Protein AF-A0A820AZV7-F1 (afdb_monomer)

Nearest PDB structures (foldseek):
  1gdf-assembly1_A  TM=5.342E-01  e=3.982E-04  Bos taurus
  4dwh-assembly1_A  TM=4.337E-01  e=1.191E-02  Escherichia coli
  7szo-assembly2_I  TM=4.031E-01  e=1.921E-02  Escherichia coli
  3bwu-assembly1_C  TM=4.024E-01  e=4.040E-02  Escherichia coli K-12
  4djm-assembly5_E  TM=3.578E-01  e=2.827E+00  Escherichia coli

Organism: NCBI:txid433720

InterPro domains:
  IPR045474 GEVED domain [PF20009] (83-160)

Secondary structure (DSSP, 8-state):
------------PPPPPB-SBSTTS----EEEEE-STT-EEEE----PPGGGEEEEEEEEEEEETTEEEEEEEE-SS-SSEEEEEEEESS-SS---GGGEEEEEEE-SSS-EEEEEEEPPBTTTB-SEEEEEEEEEEETS---SSSBPSSBEEEEEEEEEEESS--------------SSS---------SSSEEEEEEEEE-SSS-EEEEEEEEEEETTEEEEEEEEEEETTEEEES--S--SS---SS--------

Radius of gyration: 25.09 Å; Cα contacts (8 Å, |Δi|>4): 577; chains: 1; bounding box: 46×52×93 Å

Sequence (258 aa):
MYLTSSVVTVMNAYCAPRVVSCSSQDTINDFILMGEVSTQIYDLATGCSTNSYDNRTNESVSLAANTSYAGQVSTQYSSNEQFAIWIDFNDDCIFEASEQVASRSLNATYLTPFIIAIPPIGSVAKTGIHRMRATLAYGLTPDACDAFNTYGESHDYTANILNYTPSIPTPPCAAVSVGSASSLYAASSGTTSYTCKTYSWTSPRTGTATLAFQLRNDPNYWYVDDVSVYNKGVQMLVNGGFESGSFSPGWTLTGNCG

Solvent-accessible surface area (backbone atoms only — not comparable to full-atom values): 14955 Å² total; per-residue (Å²): 136,86,83,80,82,78,85,79,80,79,75,75,64,58,55,63,61,32,46,70,33,12,89,81,31,37,21,64,18,26,43,36,36,60,35,47,94,77,25,46,37,80,48,68,75,66,47,62,45,75,84,19,45,41,86,43,54,92,42,45,27,31,40,42,34,63,39,70,39,62,30,34,39,21,24,69,36,55,60,55,32,20,35,35,31,33,39,30,44,80,72,76,42,60,66,50,85,85,31,52,34,34,76,46,77,40,68,38,54,55,80,40,78,49,58,38,53,39,51,44,73,78,79,65,30,49,70,45,82,28,51,25,39,40,35,36,18,48,77,44,85,59,63,67,48,53,74,42,98,32,39,4,23,34,40,33,32,26,34,32,31,37,93,45,68,80,71,73,79,73,84,81,82,76,84,74,81,55,78,91,90,51,87,79,61,82,60,73,83,74,99,56,86,56,50,45,42,51,47,77,51,71,48,96,76,83,53,60,42,37,45,36,38,37,35,41,79,48,91,86,51,88,46,77,45,33,40,36,35,30,49,84,86,43,75,76,36,77,72,66,34,88,69,96,73,81,87,78,87,87,78,80,94,82,79,89,77,134

Foldseek 3Di:
DDDDDDDDPPDLAAQDFAEPFCVVQQEQQWKWWAAPPRAIDTHHRPTTDDNQEAEAAVHEHEHEAQDKTKMWTFIRDQAQKKKWKFWQQVQSSYTDPVRTQWIDGHRGGDIDMIMGGHHHDPPRHDAAKIKMKMWMWGNDHGDRRDHDHTHIHMYIYIYGYDHDDPPPPPDDDDWDDPDDDDGADQDADDDDQKGKGKDWDDDPPDFTKIWIFIWHDDPPDTDRAAIWIDGPNDTPDDGPGPDPDDDPDDDDDDDDDD

Mean predicted aligned error: 15.89 Å

Structure (mmCIF, N/CA/C/O backbone):
data_AF-A0A820AZV7-F1
#
_entry.id   AF-A0A820AZV7-F1
#
loop_
_atom_site.group_PDB
_atom_site.id
_atom_site.type_symbol
_atom_site.label_atom_id
_atom_site.label_alt_id
_atom_site.label_comp_id
_atom_site.label_asym_id
_atom_site.label_entity_id
_atom_site.label_seq_id
_atom_site.pdbx_PDB_ins_code
_atom_site.Cartn_x
_atom_site.Cartn_y
_atom_site.Cartn_z
_atom_site.occupancy
_atom_site.B_iso_or_equiv
_atom_site.auth_seq_id
_atom_site.auth_comp_id
_atom_site.auth_asym_id
_atom_site.auth_atom_id
_atom_site.pdbx_PDB_model_num
ATOM 1 N N . MET A 1 1 ? -26.571 -32.880 -39.602 1.00 45.50 1 MET A N 1
ATOM 2 C CA . MET A 1 1 ? -25.420 -31.965 -39.467 1.00 45.50 1 MET A CA 1
ATOM 3 C C . MET A 1 1 ? -25.512 -31.366 -38.076 1.00 45.50 1 MET A C 1
ATOM 5 O O . MET A 1 1 ? -26.406 -30.569 -37.840 1.00 45.50 1 MET A O 1
ATOM 9 N N . TYR A 1 2 ? -24.721 -31.863 -37.126 1.00 44.91 2 TYR A N 1
ATOM 10 C CA . TYR A 1 2 ? -24.724 -31.338 -35.759 1.00 44.91 2 TYR A CA 1
ATOM 11 C C . TYR A 1 2 ? -23.740 -30.173 -35.705 1.00 44.91 2 TYR A C 1
ATOM 13 O O . TYR A 1 2 ? -22.566 -30.351 -36.017 1.00 44.91 2 TYR A O 1
ATOM 21 N N . LEU A 1 3 ? -24.231 -28.979 -35.377 1.00 45.88 3 LEU A N 1
ATOM 22 C CA . LEU A 1 3 ? -23.382 -27.828 -35.094 1.00 45.88 3 LEU A CA 1
ATOM 23 C C . LEU A 1 3 ? -22.820 -28.013 -33.684 1.00 45.88 3 LEU A C 1
ATOM 25 O O . LEU A 1 3 ? -23.571 -28.023 -32.711 1.00 45.88 3 LEU A O 1
ATOM 29 N N . THR A 1 4 ? -21.510 -28.194 -33.569 1.00 53.94 4 THR A N 1
ATOM 30 C CA . THR A 1 4 ? -20.821 -28.135 -32.281 1.00 53.94 4 THR A CA 1
ATOM 31 C C . THR A 1 4 ? -20.652 -26.668 -31.903 1.00 53.94 4 THR A C 1
ATOM 33 O O . THR A 1 4 ? -19.934 -25.934 -32.579 1.00 53.94 4 THR A O 1
ATOM 36 N N . SER A 1 5 ? -21.329 -26.231 -30.843 1.00 58.78 5 SER A N 1
ATOM 37 C CA . SER A 1 5 ? -21.032 -24.952 -30.199 1.00 58.78 5 SER A CA 1
ATOM 38 C C . SER A 1 5 ? -19.736 -25.109 -29.406 1.00 58.78 5 SER A C 1
ATOM 40 O O . SER A 1 5 ? -19.645 -25.953 -28.517 1.00 58.78 5 SER A O 1
ATOM 42 N N . SER A 1 6 ? -18.720 -24.329 -29.759 1.00 64.44 6 SER A N 1
ATOM 43 C CA . SER A 1 6 ? -17.518 -24.159 -28.951 1.00 64.44 6 SER A CA 1
ATOM 44 C C . SER A 1 6 ? -17.748 -23.007 -27.978 1.00 64.44 6 SER A C 1
ATOM 46 O O . SER A 1 6 ? -17.908 -21.862 -28.403 1.00 64.44 6 SER A O 1
ATOM 48 N N . VAL A 1 7 ? -17.753 -23.305 -26.680 1.00 61.12 7 VAL A N 1
ATOM 49 C CA . VAL A 1 7 ? -17.651 -22.281 -25.637 1.00 61.12 7 VAL A CA 1
ATOM 50 C C . VAL A 1 7 ? -16.215 -21.765 -25.666 1.00 61.12 7 VAL A C 1
ATOM 52 O O . VAL A 1 7 ? -15.285 -22.487 -25.316 1.00 61.12 7 VAL A O 1
ATOM 55 N N . VAL A 1 8 ? -16.026 -20.537 -26.147 1.00 54.44 8 VAL A N 1
ATOM 56 C CA . VAL A 1 8 ? -14.758 -19.816 -26.016 1.00 54.44 8 VAL A CA 1
ATOM 57 C C . VAL A 1 8 ?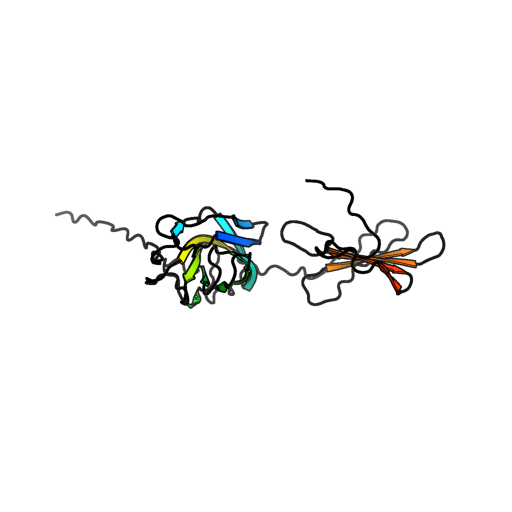 -14.804 -19.107 -24.672 1.00 54.44 8 VAL A C 1
ATOM 59 O O . VAL A 1 8 ? -15.514 -18.117 -24.514 1.00 54.44 8 VAL A O 1
ATOM 62 N N . THR A 1 9 ? -14.079 -19.628 -23.687 1.00 48.28 9 THR A N 1
ATOM 63 C CA . THR A 1 9 ? -13.844 -18.904 -22.438 1.00 48.28 9 THR A CA 1
ATOM 64 C C . THR A 1 9 ? -12.825 -17.810 -22.734 1.00 48.28 9 THR A C 1
ATOM 66 O O . THR A 1 9 ? -11.635 -18.086 -22.871 1.00 48.28 9 THR A O 1
ATOM 69 N N . VAL A 1 10 ? -13.286 -16.571 -22.882 1.00 51.47 10 VAL A N 1
ATOM 70 C CA . VAL A 1 10 ? -12.395 -15.409 -22.857 1.00 51.47 10 VAL A CA 1
ATOM 71 C C . VAL A 1 10 ? -12.006 -15.218 -21.393 1.00 51.47 10 VAL A C 1
ATOM 73 O O . VAL A 1 10 ? -12.815 -14.753 -20.597 1.00 51.47 10 VAL A O 1
ATOM 76 N N . MET A 1 11 ? -10.807 -15.655 -21.003 1.00 53.53 11 MET A N 1
ATOM 77 C CA . MET A 1 11 ? -10.219 -15.178 -19.751 1.00 53.53 11 MET A CA 1
ATOM 78 C C . MET A 1 11 ? -9.924 -13.695 -19.959 1.00 53.53 11 MET A C 1
ATOM 80 O O . MET A 1 11 ? -9.063 -13.362 -20.775 1.00 53.53 11 MET A O 1
ATOM 84 N N . ASN A 1 12 ? -10.638 -12.817 -19.253 1.00 62.03 12 ASN A N 1
ATOM 85 C CA . ASN A 1 12 ? -10.167 -11.450 -19.082 1.00 62.03 12 ASN A CA 1
ATOM 86 C C . ASN A 1 12 ? -8.870 -11.553 -18.278 1.00 62.03 12 ASN A C 1
ATOM 88 O O . ASN A 1 12 ? -8.873 -11.930 -17.109 1.00 62.03 12 ASN A O 1
ATOM 92 N N . ALA A 1 13 ? -7.745 -11.356 -18.955 1.00 79.25 13 ALA A N 1
ATOM 93 C CA . ALA A 1 13 ? -6.466 -11.226 -18.290 1.00 79.25 13 ALA A CA 1
ATOM 94 C C . ALA A 1 13 ? -6.346 -9.779 -17.822 1.00 79.25 13 ALA A C 1
ATOM 96 O O . ALA A 1 13 ? -6.663 -8.867 -18.588 1.00 79.25 13 ALA A O 1
ATOM 97 N N . TYR A 1 14 ? -5.859 -9.580 -16.598 1.00 84.69 14 TYR A N 1
ATOM 98 C CA . TYR A 1 14 ? -5.425 -8.259 -16.166 1.00 84.69 14 TYR A CA 1
ATOM 99 C C . TYR A 1 14 ? -4.474 -7.673 -17.204 1.00 84.69 14 TYR A C 1
ATOM 101 O O . TYR A 1 14 ? -3.597 -8.377 -17.722 1.00 84.69 14 TYR A O 1
ATOM 109 N N . CYS A 1 15 ? -4.638 -6.384 -17.489 1.00 81.44 15 CYS A N 1
ATOM 110 C CA . CYS A 1 15 ? -3.641 -5.645 -18.246 1.00 81.44 15 CYS A CA 1
ATOM 111 C C . CYS A 1 15 ? -2.254 -5.897 -17.616 1.00 81.44 15 CYS A C 1
ATOM 113 O O . CYS A 1 15 ? -2.100 -5.881 -16.389 1.00 81.44 15 CYS A O 1
ATOM 115 N N . ALA A 1 16 ? -1.250 -6.215 -18.433 1.00 68.44 16 ALA A N 1
ATOM 116 C CA . ALA A 1 16 ? 0.103 -6.415 -17.928 1.00 68.44 16 ALA A CA 1
ATOM 117 C C . ALA A 1 16 ? 0.763 -5.038 -17.761 1.00 68.44 16 ALA A C 1
ATOM 119 O O . ALA A 1 16 ? 0.815 -4.296 -18.745 1.00 68.44 16 ALA A O 1
ATOM 120 N N . PRO A 1 17 ? 1.281 -4.693 -16.570 1.00 68.50 17 PRO A N 1
ATOM 121 C CA . PRO A 1 17 ? 2.026 -3.456 -16.404 1.00 68.50 17 PRO A CA 1
ATOM 122 C C . PRO A 1 17 ? 3.278 -3.544 -17.273 1.00 68.50 17 PRO A C 1
ATOM 124 O O . PRO A 1 17 ? 3.974 -4.563 -17.278 1.00 68.50 17 PRO A O 1
ATOM 127 N N . ARG A 1 18 ? 3.546 -2.511 -18.070 1.00 69.94 18 ARG A N 1
ATOM 128 C CA . ARG A 1 18 ? 4.611 -2.573 -19.075 1.00 69.94 18 ARG A CA 1
ATOM 129 C C . ARG A 1 18 ? 5.572 -1.410 -18.901 1.00 69.94 18 ARG A C 1
ATOM 131 O O . ARG A 1 18 ? 5.653 -0.520 -19.737 1.00 69.94 18 ARG A O 1
ATOM 138 N N . VAL A 1 19 ? 6.300 -1.455 -17.791 1.00 76.75 19 VAL A N 1
ATOM 139 C CA . VAL A 1 19 ? 7.568 -0.740 -17.587 1.00 76.75 19 VAL A CA 1
ATOM 140 C C . VAL A 1 19 ? 8.702 -1.485 -18.309 1.00 76.75 19 VAL A C 1
ATOM 142 O O . VAL A 1 19 ? 8.586 -2.670 -18.624 1.00 76.75 19 VAL A O 1
ATOM 145 N N . VAL A 1 20 ? 9.794 -0.790 -18.622 1.00 82.06 20 VAL A N 1
ATOM 146 C CA . VAL A 1 20 ? 10.923 -1.332 -19.398 1.00 82.06 20 VAL A CA 1
ATOM 147 C C . VAL A 1 20 ? 11.765 -2.300 -18.569 1.00 82.06 20 VAL A C 1
ATOM 149 O O . VAL A 1 20 ? 12.143 -3.354 -19.076 1.00 82.06 20 VAL A O 1
ATOM 152 N N . SER A 1 21 ? 12.116 -1.920 -17.338 1.00 89.75 21 SER A N 1
ATOM 153 C CA . SER A 1 21 ? 12.957 -2.705 -16.425 1.00 89.75 21 SER A CA 1
ATOM 154 C C . SER A 1 21 ? 13.035 -2.032 -15.048 1.00 89.75 21 SER A C 1
ATOM 156 O O . SER A 1 21 ? 12.978 -0.812 -14.978 1.00 89.75 21 SER A O 1
ATOM 158 N N . CYS A 1 22 ? 13.262 -2.785 -13.973 1.00 93.06 22 CYS A N 1
ATOM 159 C CA . CYS A 1 22 ? 13.634 -2.283 -12.642 1.00 93.06 22 CYS A CA 1
ATOM 160 C C . CYS A 1 22 ? 15.137 -2.449 -12.365 1.00 93.06 22 CYS A C 1
ATOM 162 O O . CYS A 1 22 ? 15.627 -2.187 -11.267 1.00 93.06 22 CYS A O 1
ATOM 164 N N . SER A 1 23 ? 15.908 -2.909 -13.359 1.00 92.75 23 SER A N 1
ATOM 165 C CA . SER A 1 23 ? 17.331 -3.245 -13.211 1.00 92.75 23 SER A CA 1
ATOM 166 C C . SER A 1 23 ? 18.219 -2.058 -12.832 1.00 92.75 23 SER A C 1
ATOM 168 O O . SER A 1 23 ? 19.372 -2.260 -12.458 1.00 92.75 23 SER A O 1
ATOM 170 N N . SER A 1 24 ? 17.703 -0.835 -12.961 1.00 94.12 24 SER A N 1
ATOM 171 C CA . SER A 1 24 ? 18.387 0.405 -12.593 1.00 94.12 24 SER A CA 1
ATOM 172 C C . SER A 1 24 ? 18.041 0.875 -11.171 1.00 94.12 24 SER A C 1
ATOM 174 O O . SER A 1 24 ? 18.370 2.003 -10.822 1.00 94.12 24 SER A O 1
ATOM 176 N N . GLN A 1 25 ? 17.516 -0.035 -10.330 1.00 95.00 25 GLN A N 1
ATOM 177 C CA . GLN A 1 25 ? 17.128 0.165 -8.920 1.00 95.00 25 GLN A CA 1
ATOM 178 C C . GLN A 1 25 ? 15.760 0.834 -8.719 1.00 95.00 25 GLN A C 1
ATOM 180 O O . GLN A 1 25 ? 15.364 1.087 -7.582 1.00 95.00 25 GLN A O 1
ATOM 185 N N . ASP A 1 26 ? 15.016 1.053 -9.800 1.00 95.38 26 ASP A N 1
ATOM 186 C CA . ASP A 1 26 ? 13.635 1.544 -9.826 1.00 95.38 26 ASP A CA 1
ATOM 187 C C . ASP A 1 26 ? 12.682 0.406 -9.411 1.00 95.38 26 ASP A C 1
ATOM 189 O O . ASP A 1 26 ? 11.943 -0.170 -10.213 1.00 95.38 26 ASP A O 1
ATOM 193 N N . THR A 1 27 ? 12.791 0.007 -8.146 1.00 96.19 27 THR A N 1
ATOM 194 C CA . THR A 1 27 ? 12.091 -1.134 -7.543 1.00 96.19 27 THR A CA 1
ATOM 195 C C . THR A 1 27 ? 11.059 -0.673 -6.530 1.00 96.19 27 THR A C 1
ATOM 197 O O . THR A 1 27 ? 11.221 0.376 -5.898 1.00 96.19 27 THR A O 1
ATOM 200 N N . ILE A 1 28 ? 10.025 -1.483 -6.327 1.00 97.12 28 ILE A N 1
ATOM 201 C CA . ILE A 1 28 ? 9.208 -1.446 -5.113 1.00 97.12 28 ILE A CA 1
ATOM 202 C C . ILE A 1 28 ? 9.911 -2.377 -4.127 1.00 97.12 28 ILE A C 1
ATOM 204 O O . ILE A 1 28 ? 9.613 -3.561 -4.072 1.00 97.12 28 ILE A O 1
ATOM 208 N N . ASN A 1 29 ? 10.899 -1.863 -3.395 1.00 96.69 29 ASN A N 1
ATOM 209 C CA . ASN A 1 29 ? 11.808 -2.704 -2.612 1.00 96.69 29 ASN A CA 1
ATOM 210 C C . ASN A 1 29 ? 11.225 -3.144 -1.265 1.00 96.69 29 ASN A C 1
ATOM 212 O O . ASN A 1 29 ? 11.432 -4.279 -0.849 1.00 96.69 29 ASN A O 1
ATOM 216 N N . ASP A 1 30 ? 10.527 -2.242 -0.581 1.00 94.06 30 ASP A N 1
ATOM 217 C CA . ASP A 1 30 ? 9.745 -2.555 0.613 1.00 94.06 30 ASP A CA 1
ATOM 218 C C . ASP A 1 30 ? 8.320 -2.048 0.389 1.00 94.06 30 ASP A C 1
ATOM 220 O O . ASP A 1 30 ? 8.135 -0.933 -0.107 1.00 94.06 30 ASP A O 1
ATOM 224 N N . PHE A 1 31 ? 7.317 -2.832 0.777 1.00 96.50 31 PHE A N 1
ATOM 225 C CA . PHE A 1 31 ? 5.912 -2.437 0.734 1.00 96.50 31 PHE A CA 1
ATOM 226 C C . PHE A 1 31 ? 5.179 -2.956 1.971 1.00 96.50 31 PHE A C 1
ATOM 228 O O . PHE A 1 31 ? 5.012 -4.158 2.181 1.00 96.50 31 PHE A O 1
ATOM 235 N N . ILE A 1 32 ? 4.747 -2.020 2.812 1.00 90.69 32 ILE A N 1
ATOM 236 C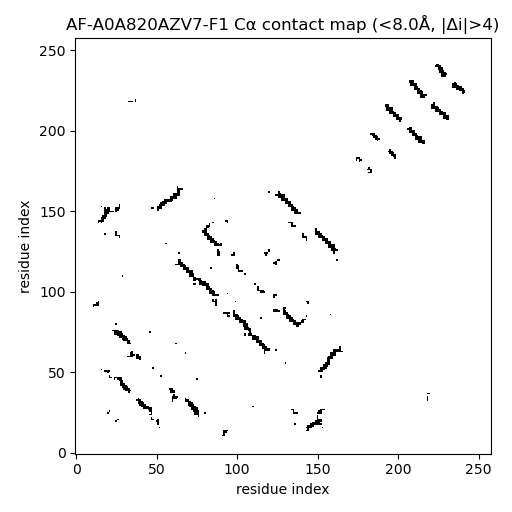 CA . ILE A 1 32 ? 4.088 -2.294 4.085 1.00 90.69 32 ILE A CA 1
ATOM 237 C C . ILE A 1 32 ? 2.718 -1.633 4.072 1.00 90.69 32 ILE A C 1
ATOM 239 O O . ILE A 1 32 ? 2.606 -0.417 3.901 1.00 90.69 32 ILE A O 1
ATOM 243 N N . LEU A 1 33 ? 1.676 -2.421 4.316 1.00 89.44 33 LEU A N 1
ATOM 244 C CA . LEU A 1 33 ? 0.314 -1.929 4.456 1.00 89.44 33 LEU A CA 1
ATOM 245 C C . LEU A 1 33 ? -0.411 -2.707 5.549 1.00 89.44 33 LEU A C 1
ATOM 247 O O . LEU A 1 33 ? -0.631 -3.912 5.435 1.00 89.44 33 LEU A O 1
ATOM 251 N N . MET A 1 34 ? -0.800 -1.993 6.601 1.00 81.94 34 MET A N 1
ATOM 252 C CA . MET A 1 34 ? -1.542 -2.558 7.723 1.00 81.94 34 MET A CA 1
ATOM 253 C C . MET A 1 34 ? -3.039 -2.436 7.463 1.00 81.94 34 MET A C 1
ATOM 255 O O . MET A 1 34 ? -3.515 -1.366 7.080 1.00 81.94 34 MET A O 1
ATOM 259 N N . GLY A 1 35 ? -3.773 -3.520 7.690 1.00 76.62 35 GLY A N 1
ATOM 260 C CA . GLY A 1 35 ? -5.215 -3.577 7.511 1.00 76.62 35 GLY A CA 1
ATOM 261 C C . GLY A 1 35 ? -5.970 -3.925 8.785 1.00 76.62 35 GLY A C 1
ATOM 262 O O . GLY A 1 35 ? -5.448 -3.955 9.898 1.00 76.62 35 GLY A O 1
ATOM 263 N N . GLU A 1 36 ? -7.246 -4.207 8.590 1.00 79.69 36 GLU A N 1
ATOM 264 C CA . GLU A 1 36 ? -8.177 -4.660 9.610 1.00 79.69 36 GLU A CA 1
ATOM 265 C C . GLU A 1 36 ? -7.907 -6.107 10.028 1.00 79.69 36 GLU A C 1
ATOM 267 O O . GLU A 1 36 ? -7.285 -6.885 9.302 1.00 79.69 36 GLU A O 1
ATOM 272 N N . VAL A 1 37 ? -8.451 -6.493 11.186 1.00 74.94 37 VAL A N 1
ATOM 273 C CA . VAL A 1 37 ? -8.461 -7.888 11.670 1.00 74.94 37 VAL A CA 1
ATOM 274 C C . VAL A 1 37 ? -7.052 -8.511 11.692 1.00 74.94 37 VAL A C 1
ATOM 276 O O . VAL A 1 37 ? -6.870 -9.681 11.362 1.00 74.94 37 VAL A O 1
ATOM 279 N N . SER A 1 38 ? -6.043 -7.708 12.050 1.00 74.50 38 SER A N 1
ATOM 280 C CA . SER A 1 38 ? -4.625 -8.104 12.079 1.00 74.50 38 SER A CA 1
ATOM 281 C C . SER A 1 38 ? -4.099 -8.659 10.746 1.00 74.50 38 SER A C 1
ATOM 283 O O . SER A 1 38 ? -3.177 -9.473 10.724 1.00 74.50 38 SER A O 1
ATOM 285 N N . THR A 1 39 ? -4.680 -8.227 9.624 1.00 78.56 39 THR A N 1
ATOM 286 C CA . THR A 1 39 ? -4.144 -8.504 8.287 1.00 78.56 39 THR A CA 1
ATOM 287 C C . THR A 1 39 ? -3.121 -7.445 7.892 1.00 78.56 39 THR A C 1
ATOM 289 O O . THR A 1 39 ? -3.216 -6.285 8.296 1.00 78.56 39 THR A O 1
ATOM 292 N N . GLN A 1 40 ? -2.128 -7.840 7.102 1.00 86.75 40 GLN A N 1
ATOM 293 C CA . GLN A 1 40 ? -1.087 -6.939 6.626 1.00 86.75 40 GLN A CA 1
ATOM 294 C C . GLN A 1 40 ? -0.441 -7.479 5.352 1.00 86.75 40 GLN A C 1
ATOM 296 O O . GLN A 1 40 ? -0.375 -8.692 5.153 1.00 86.75 40 GLN A O 1
ATOM 301 N N . ILE A 1 41 ? 0.092 -6.564 4.550 1.00 90.00 41 ILE A N 1
ATOM 302 C CA . ILE A 1 41 ? 1.142 -6.845 3.569 1.00 90.00 41 ILE A CA 1
ATOM 303 C C . ILE A 1 41 ? 2.444 -6.310 4.163 1.00 90.00 41 ILE A C 1
ATOM 305 O O . ILE A 1 41 ? 2.471 -5.193 4.688 1.00 90.00 41 ILE A O 1
ATOM 309 N N . TYR A 1 42 ? 3.488 -7.134 4.163 1.00 90.44 42 TYR A N 1
ATOM 310 C CA . TYR A 1 42 ? 4.759 -6.826 4.816 1.00 90.44 42 TYR A CA 1
ATOM 311 C C . TYR A 1 42 ? 5.915 -7.401 4.002 1.00 90.44 42 TYR A C 1
ATOM 313 O O . TYR A 1 42 ? 6.547 -8.387 4.385 1.00 90.44 42 TYR A O 1
ATOM 321 N N . ASP A 1 43 ? 6.158 -6.771 2.861 1.00 92.69 43 ASP A N 1
ATOM 322 C CA . ASP A 1 43 ? 7.238 -7.121 1.955 1.00 92.69 43 ASP A CA 1
ATOM 323 C C . ASP A 1 43 ? 8.460 -6.270 2.235 1.00 92.69 43 ASP A C 1
ATOM 325 O O . ASP A 1 43 ? 8.375 -5.041 2.283 1.00 92.69 43 ASP A O 1
ATOM 329 N N . LEU A 1 44 ? 9.602 -6.935 2.391 1.00 92.75 44 LEU A N 1
ATOM 330 C CA . LEU A 1 44 ? 10.882 -6.289 2.625 1.00 92.75 44 LEU A CA 1
ATOM 331 C C . LEU A 1 44 ? 11.932 -6.817 1.654 1.00 92.75 44 LEU A C 1
ATOM 333 O O . LEU A 1 44 ? 12.042 -8.028 1.450 1.00 92.75 44 LEU A O 1
ATOM 337 N N . ALA A 1 45 ? 12.751 -5.908 1.138 1.00 93.00 45 ALA A N 1
ATOM 338 C CA . ALA A 1 45 ? 13.888 -6.178 0.269 1.00 93.00 45 ALA A CA 1
ATOM 339 C C . ALA A 1 45 ? 13.582 -7.148 -0.891 1.00 93.00 45 ALA A C 1
ATOM 341 O O . ALA A 1 45 ? 14.367 -8.060 -1.166 1.00 93.00 45 ALA A O 1
ATOM 342 N N . THR A 1 46 ? 12.453 -6.958 -1.577 1.00 95.38 46 THR A N 1
ATOM 343 C CA . THR A 1 46 ? 12.030 -7.784 -2.727 1.00 95.38 46 THR A CA 1
ATOM 344 C C . THR A 1 46 ? 12.988 -7.664 -3.914 1.00 95.38 46 THR A C 1
ATOM 346 O O . THR A 1 46 ? 13.157 -8.618 -4.675 1.00 95.38 46 THR A O 1
ATOM 349 N N . GLY A 1 47 ? 13.682 -6.528 -4.036 1.00 95.44 47 GLY A N 1
ATOM 350 C CA . GLY A 1 47 ? 14.585 -6.246 -5.147 1.00 95.44 47 GLY A CA 1
ATOM 351 C C . GLY A 1 47 ? 13.834 -6.061 -6.466 1.00 95.44 47 GLY A C 1
ATOM 352 O O . GLY A 1 47 ? 12.688 -5.645 -6.470 1.00 95.44 47 GLY A O 1
ATOM 353 N N . CYS A 1 48 ? 14.509 -6.332 -7.586 1.00 95.75 48 CYS A N 1
ATOM 354 C CA . CYS A 1 48 ? 13.927 -6.205 -8.923 1.00 95.75 48 CYS A CA 1
ATOM 355 C C . CYS A 1 48 ? 13.407 -7.553 -9.429 1.00 95.75 48 CYS A C 1
ATOM 357 O O . CYS A 1 48 ? 14.184 -8.495 -9.631 1.00 95.75 48 CYS A O 1
ATOM 359 N N . SER A 1 49 ? 12.105 -7.623 -9.679 1.00 93.81 49 SER A N 1
ATOM 360 C CA . SER A 1 49 ? 11.418 -8.818 -10.157 1.00 93.81 49 SER A CA 1
ATOM 361 C C . SER A 1 49 ? 11.687 -9.105 -11.630 1.00 93.81 49 SER A C 1
ATOM 363 O O . SER A 1 49 ? 11.986 -8.229 -12.447 1.00 93.81 49 SER A O 1
ATOM 365 N N . THR A 1 50 ? 11.548 -10.378 -12.008 1.00 90.19 50 THR A N 1
ATOM 366 C CA . THR A 1 50 ? 11.685 -10.782 -13.413 1.00 90.19 50 THR A CA 1
ATOM 367 C C . THR A 1 50 ? 10.610 -10.091 -14.250 1.00 90.19 50 THR A C 1
ATOM 369 O O . THR A 1 50 ? 9.432 -10.151 -13.920 1.00 90.19 50 THR A O 1
ATOM 372 N N . ASN A 1 51 ? 11.012 -9.456 -15.355 1.00 88.94 51 ASN A N 1
ATOM 373 C CA . ASN A 1 51 ? 10.132 -8.634 -16.196 1.00 88.94 51 ASN A CA 1
ATOM 374 C C . ASN A 1 51 ? 9.471 -7.451 -15.461 1.00 88.94 51 ASN A C 1
ATOM 376 O O . ASN A 1 51 ? 8.427 -6.989 -15.916 1.00 88.94 51 ASN A O 1
ATOM 380 N N . SER A 1 52 ? 10.049 -6.969 -14.351 1.00 92.94 52 SER A N 1
ATOM 381 C CA . SER A 1 52 ? 9.511 -5.836 -13.580 1.00 92.94 52 SER A CA 1
ATOM 382 C C . SER A 1 52 ? 8.086 -6.032 -13.064 1.00 92.94 52 SER A C 1
ATOM 384 O O . SER A 1 52 ? 7.344 -5.068 -12.867 1.00 92.94 52 SER A O 1
ATOM 386 N N . TYR A 1 53 ? 7.687 -7.284 -12.869 1.00 93.00 53 TYR A N 1
ATOM 387 C CA . TYR A 1 53 ? 6.369 -7.622 -12.373 1.00 93.00 53 TYR A CA 1
ATOM 388 C C . TYR A 1 53 ? 6.465 -8.752 -11.357 1.00 93.00 53 TYR A C 1
ATOM 390 O O . TYR A 1 53 ? 7.040 -9.802 -11.652 1.00 93.00 53 TYR A O 1
ATOM 398 N N . ASP A 1 54 ? 5.856 -8.541 -10.194 1.00 93.88 54 ASP A N 1
ATOM 399 C CA . ASP A 1 54 ? 5.700 -9.558 -9.163 1.00 93.88 54 ASP A CA 1
ATOM 400 C C . ASP A 1 54 ? 4.219 -9.837 -8.896 1.00 93.88 54 ASP A C 1
ATOM 402 O O . ASP A 1 54 ? 3.431 -8.937 -8.596 1.00 93.88 54 ASP A O 1
ATOM 406 N N . ASN A 1 55 ? 3.825 -11.104 -8.988 1.00 94.25 55 ASN A N 1
ATOM 407 C CA . ASN A 1 55 ? 2.470 -11.525 -8.651 1.00 94.25 55 ASN A CA 1
ATOM 408 C C . ASN A 1 55 ? 2.455 -12.097 -7.235 1.00 94.25 55 ASN A C 1
ATOM 410 O O . ASN A 1 55 ? 2.709 -13.285 -7.025 1.00 94.25 55 ASN A O 1
ATOM 414 N N . ARG A 1 56 ? 2.072 -11.254 -6.282 1.00 95.25 56 ARG A N 1
ATOM 415 C CA . ARG A 1 56 ? 2.054 -11.532 -4.844 1.00 95.25 56 ARG A CA 1
ATOM 416 C C . ARG A 1 56 ? 0.638 -11.692 -4.301 1.00 95.25 56 ARG A C 1
ATOM 418 O O . ARG A 1 56 ? 0.375 -11.462 -3.131 1.00 95.25 56 ARG A O 1
ATOM 425 N N . THR A 1 57 ? -0.307 -12.147 -5.120 1.00 95.50 57 THR A N 1
ATOM 426 C CA . THR A 1 57 ? -1.725 -12.233 -4.710 1.00 95.50 57 THR A CA 1
ATOM 427 C C . THR A 1 57 ? -2.076 -13.285 -3.670 1.00 95.50 57 THR A C 1
ATOM 429 O O . THR A 1 57 ? -3.207 -13.323 -3.189 1.00 95.50 57 THR A O 1
ATOM 432 N N . ASN A 1 58 ? -1.101 -14.084 -3.246 1.00 95.62 58 ASN A N 1
ATOM 433 C CA . ASN A 1 58 ? -1.230 -14.882 -2.030 1.00 95.62 58 ASN A CA 1
ATOM 434 C C . ASN A 1 58 ? -1.127 -14.029 -0.753 1.00 95.62 58 ASN A C 1
ATOM 436 O O . ASN A 1 58 ? -1.494 -14.497 0.322 1.00 95.62 58 ASN A O 1
ATOM 440 N N . GLU A 1 59 ? -0.642 -12.795 -0.862 1.00 94.88 59 GLU A N 1
ATOM 441 C CA . GLU A 1 59 ? -0.609 -11.814 0.211 1.00 94.88 59 GLU A CA 1
ATOM 442 C C . GLU A 1 59 ? -1.840 -10.923 0.137 1.00 94.88 59 GLU A C 1
ATOM 444 O O . GLU A 1 59 ? -2.199 -10.390 -0.920 1.00 94.88 59 GLU A O 1
ATOM 449 N N . SER A 1 60 ? -2.506 -10.781 1.279 1.00 92.88 60 SER A N 1
ATOM 450 C CA . SER A 1 60 ? -3.792 -10.110 1.347 1.00 92.88 60 SER A CA 1
ATOM 451 C C . SER A 1 60 ? -3.897 -9.176 2.534 1.00 92.88 60 SER A C 1
ATOM 453 O O . SER A 1 60 ? -3.509 -9.532 3.648 1.00 92.88 60 SER A O 1
ATOM 455 N N . VAL A 1 61 ? -4.541 -8.038 2.315 1.00 91.31 61 VAL A N 1
ATOM 456 C CA . VAL A 1 61 ? -4.916 -7.094 3.365 1.00 91.31 61 VAL A CA 1
ATOM 457 C C . VAL A 1 61 ? -6.424 -6.880 3.347 1.00 91.31 61 VAL A C 1
ATOM 459 O O . VAL A 1 61 ? -7.036 -6.780 2.284 1.00 91.31 61 VAL A O 1
ATOM 462 N N . SER A 1 62 ? -7.045 -6.834 4.521 1.00 89.62 62 SER A N 1
ATOM 463 C CA . SER A 1 62 ? -8.460 -6.494 4.653 1.00 89.62 62 SER A CA 1
ATOM 464 C C . SER A 1 62 ? -8.608 -5.022 5.012 1.00 89.62 62 SER A C 1
ATOM 466 O O . SER A 1 62 ? -7.941 -4.536 5.920 1.00 89.62 62 SER A O 1
ATOM 468 N N . LEU A 1 63 ? -9.472 -4.305 4.301 1.00 88.44 63 LEU A N 1
ATOM 469 C CA . LEU A 1 63 ? -9.625 -2.856 4.413 1.00 88.44 63 LEU A CA 1
ATOM 470 C C . LEU A 1 63 ? -11.109 -2.518 4.521 1.00 88.44 63 LEU A C 1
ATOM 472 O O . LEU A 1 63 ? -11.925 -3.001 3.739 1.00 88.44 63 LEU A O 1
ATOM 476 N N . ALA A 1 64 ? -11.480 -1.687 5.483 1.00 85.12 64 ALA A N 1
ATOM 477 C CA . ALA A 1 64 ? -12.844 -1.218 5.628 1.00 85.12 64 ALA A CA 1
ATOM 478 C C . ALA A 1 64 ? -13.154 -0.118 4.608 1.00 85.12 64 ALA A C 1
ATOM 480 O O . ALA A 1 64 ? -12.343 0.775 4.350 1.00 85.12 64 ALA A O 1
ATOM 481 N N . ALA A 1 65 ? -14.358 -0.162 4.041 1.00 86.38 65 ALA A N 1
ATOM 482 C CA . ALA A 1 65 ? -14.833 0.900 3.165 1.00 86.38 65 ALA A CA 1
ATOM 483 C C . ALA A 1 65 ? -14.939 2.244 3.905 1.00 86.38 65 ALA A C 1
ATOM 485 O O . ALA A 1 65 ? -15.140 2.290 5.123 1.00 86.38 65 ALA A O 1
ATOM 486 N N . ASN A 1 66 ? -14.837 3.350 3.162 1.00 85.56 66 ASN A N 1
ATOM 487 C CA . ASN A 1 66 ? -14.877 4.714 3.708 1.00 85.56 66 ASN A CA 1
ATOM 488 C C . ASN A 1 66 ? -13.845 4.963 4.833 1.00 85.56 66 ASN A C 1
ATOM 490 O O . ASN A 1 66 ? -14.117 5.687 5.792 1.00 85.56 66 ASN A O 1
ATOM 494 N N . THR A 1 67 ? -12.678 4.325 4.736 1.00 81.12 67 THR A N 1
ATOM 495 C CA . THR A 1 67 ? -11.601 4.386 5.735 1.00 81.12 67 THR A CA 1
ATOM 496 C C . THR A 1 67 ? -10.263 4.619 5.034 1.00 81.12 67 THR A C 1
ATOM 498 O O . THR A 1 67 ? -10.084 4.263 3.868 1.00 81.12 67 THR A O 1
ATOM 501 N N . SER A 1 68 ? -9.318 5.256 5.727 1.00 84.56 68 SER A N 1
ATOM 502 C CA . SER A 1 68 ? -7.957 5.465 5.229 1.00 84.56 68 SER A CA 1
ATOM 503 C C . SER A 1 68 ? -6.952 4.655 6.036 1.00 84.56 68 SER A C 1
ATOM 505 O O . SER A 1 68 ? -7.054 4.593 7.260 1.00 84.56 68 SER A O 1
ATOM 507 N N . TYR A 1 69 ? -5.962 4.086 5.351 1.00 82.19 69 TYR A N 1
ATOM 508 C CA . TYR A 1 69 ? -4.905 3.276 5.954 1.00 82.19 69 TYR A CA 1
ATOM 509 C C . TYR A 1 69 ? -3.542 3.869 5.626 1.00 82.19 69 TYR A C 1
ATOM 511 O O . TYR A 1 69 ? -3.304 4.332 4.508 1.00 82.19 69 TYR A O 1
ATOM 519 N N . ALA A 1 70 ? -2.650 3.860 6.613 1.00 82.25 70 ALA A N 1
ATOM 520 C CA . ALA A 1 70 ? -1.264 4.249 6.420 1.00 82.25 70 ALA A CA 1
ATOM 521 C C . ALA A 1 70 ? -0.437 3.049 5.955 1.00 82.25 70 ALA A C 1
ATOM 523 O O . ALA A 1 70 ? -0.587 1.937 6.465 1.00 82.25 70 ALA A O 1
ATOM 524 N N . GLY A 1 71 ? 0.458 3.304 5.010 1.00 83.75 71 GLY A N 1
ATOM 525 C CA . GLY A 1 71 ? 1.440 2.342 4.539 1.00 83.75 71 GLY A CA 1
ATOM 526 C C . GLY A 1 71 ? 2.798 2.995 4.331 1.00 83.75 71 GLY A C 1
ATOM 527 O O . GLY A 1 71 ? 2.965 4.211 4.487 1.00 83.75 71 GLY A O 1
ATOM 528 N N . GLN A 1 72 ? 3.786 2.175 4.006 1.00 88.75 72 GLN A N 1
ATOM 529 C CA . GLN A 1 72 ? 5.147 2.607 3.716 1.00 88.75 72 GLN A CA 1
ATOM 530 C C . GLN A 1 72 ? 5.659 1.887 2.477 1.00 88.75 72 GLN A C 1
ATOM 532 O O . GLN A 1 72 ? 5.387 0.706 2.281 1.00 88.75 72 GLN A O 1
ATOM 537 N N . VAL A 1 73 ? 6.392 2.613 1.642 1.00 96.31 73 VAL A N 1
ATOM 538 C CA . VAL A 1 73 ? 7.050 2.067 0.456 1.00 96.31 73 VAL A CA 1
ATOM 539 C C . VAL A 1 73 ? 8.495 2.539 0.418 1.00 96.31 73 VAL A C 1
ATOM 541 O O . VAL A 1 73 ? 8.788 3.669 0.816 1.00 96.31 73 VAL A O 1
ATOM 544 N N . SER A 1 74 ? 9.401 1.700 -0.060 1.00 95.38 74 SER A N 1
ATOM 545 C CA . SER A 1 74 ? 10.757 2.113 -0.404 1.00 95.38 74 SER A CA 1
ATOM 546 C C . SER A 1 74 ? 11.099 1.709 -1.832 1.00 95.38 74 SER A C 1
ATOM 548 O O . SER A 1 74 ? 10.459 0.858 -2.448 1.00 95.38 74 SER A O 1
ATOM 550 N N . THR A 1 75 ? 12.139 2.345 -2.341 1.00 97.38 75 THR A N 1
ATOM 551 C CA . THR A 1 75 ? 12.761 2.041 -3.621 1.00 97.38 75 THR A CA 1
ATOM 552 C C . THR A 1 75 ? 14.271 2.026 -3.425 1.00 97.38 75 THR A C 1
ATOM 554 O O . THR A 1 75 ? 14.785 2.591 -2.455 1.00 97.38 75 THR A O 1
ATOM 557 N N . GLN A 1 76 ? 15.002 1.374 -4.321 1.00 96.38 76 GLN A N 1
ATOM 558 C CA . GLN A 1 76 ? 16.463 1.369 -4.275 1.00 96.38 76 GLN A CA 1
ATOM 559 C C . GLN A 1 76 ? 17.078 2.541 -5.054 1.00 96.38 76 GLN A C 1
ATOM 561 O O . GLN A 1 76 ? 18.273 2.793 -4.899 1.00 96.38 76 GLN A O 1
ATOM 566 N N . TYR A 1 77 ? 16.277 3.300 -5.811 1.00 95.81 77 TYR A N 1
ATOM 567 C CA . TYR A 1 77 ? 16.709 4.500 -6.521 1.00 95.81 77 TYR A CA 1
ATOM 568 C C . TYR A 1 77 ? 16.364 5.785 -5.752 1.00 95.81 77 TYR A C 1
ATOM 570 O O . TYR A 1 77 ? 15.308 5.926 -5.145 1.00 95.81 77 TYR A O 1
ATOM 578 N N . SER A 1 78 ? 17.275 6.759 -5.725 1.00 89.06 78 SER A N 1
ATOM 579 C CA . SER A 1 78 ? 17.194 7.869 -4.764 1.00 89.06 78 SER A CA 1
ATOM 580 C C . SER A 1 78 ? 16.427 9.107 -5.238 1.00 89.06 78 SER A C 1
ATOM 582 O O . SER A 1 78 ? 16.390 10.090 -4.502 1.00 89.06 78 SER A O 1
ATOM 584 N N . SER A 1 79 ? 15.875 9.146 -6.452 1.00 93.12 79 SER A N 1
ATOM 585 C CA . SER A 1 79 ? 15.261 10.380 -6.967 1.00 93.12 79 SER A CA 1
ATOM 586 C C . SER A 1 79 ? 14.274 10.157 -8.101 1.00 93.12 79 SER A C 1
ATOM 588 O O . SER A 1 79 ? 14.543 9.346 -8.975 1.00 93.12 79 SER A O 1
ATOM 590 N N . ASN A 1 80 ? 13.243 11.004 -8.173 1.00 94.38 80 ASN A N 1
ATOM 591 C CA . ASN A 1 80 ? 12.330 11.087 -9.318 1.00 94.38 80 ASN A CA 1
ATOM 592 C C . ASN A 1 80 ? 11.506 9.811 -9.573 1.00 94.38 80 ASN A C 1
ATOM 594 O O . ASN A 1 80 ? 11.029 9.601 -10.686 1.00 94.38 80 ASN A O 1
ATOM 598 N N . GLU A 1 81 ? 11.288 9.005 -8.539 1.00 95.69 81 GLU A N 1
ATOM 599 C CA . GLU A 1 81 ? 10.364 7.879 -8.595 1.00 95.69 81 GLU A CA 1
ATOM 600 C C . GLU A 1 81 ? 8.945 8.350 -8.302 1.00 95.69 81 GLU A C 1
ATOM 602 O O . GLU A 1 81 ? 8.704 9.177 -7.413 1.00 95.69 81 GLU A O 1
ATOM 607 N N . GLN A 1 82 ? 7.985 7.804 -9.032 1.00 96.19 82 GLN A N 1
ATOM 608 C CA . GLN A 1 82 ? 6.570 7.989 -8.762 1.00 96.19 82 GLN A CA 1
ATOM 609 C C . GLN A 1 82 ? 5.942 6.637 -8.476 1.00 96.19 82 GLN A C 1
ATOM 611 O O . GLN A 1 82 ? 6.232 5.654 -9.143 1.00 96.19 82 GLN A O 1
ATOM 616 N N . PHE A 1 83 ? 5.065 6.599 -7.489 1.00 96.88 83 PHE A N 1
ATOM 617 C CA . PHE A 1 83 ? 4.423 5.402 -6.983 1.00 96.88 83 PHE A CA 1
ATOM 618 C C . PHE A 1 83 ? 2.918 5.621 -6.910 1.00 96.88 83 PHE A C 1
ATOM 620 O O . PHE A 1 83 ? 2.461 6.704 -6.535 1.00 96.88 83 PHE A O 1
ATOM 627 N N . ALA A 1 84 ? 2.135 4.605 -7.238 1.00 97.38 84 ALA A N 1
ATOM 628 C CA . ALA A 1 84 ? 0.689 4.663 -7.138 1.00 97.38 84 ALA A CA 1
ATOM 629 C C . ALA A 1 84 ? 0.084 3.281 -6.895 1.00 97.38 84 ALA A C 1
ATOM 631 O O . ALA A 1 84 ? 0.698 2.256 -7.191 1.00 97.38 84 ALA A O 1
ATOM 632 N N . ILE A 1 85 ? -1.116 3.276 -6.313 1.00 98.31 85 ILE A N 1
ATOM 633 C CA . ILE A 1 85 ? -1.851 2.059 -5.968 1.00 98.31 85 ILE A CA 1
ATOM 634 C C . ILE A 1 85 ? -3.261 2.150 -6.538 1.00 98.31 85 ILE A C 1
ATOM 636 O O . ILE A 1 85 ? -3.936 3.164 -6.345 1.00 98.31 85 ILE A O 1
ATOM 640 N N . TRP A 1 86 ? -3.709 1.065 -7.162 1.00 98.06 86 TRP A N 1
ATOM 641 C CA . TRP A 1 86 ? -5.072 0.854 -7.640 1.00 98.06 86 TRP A CA 1
ATOM 642 C C . TRP A 1 86 ? -5.673 -0.392 -7.003 1.00 98.06 86 TRP A C 1
ATOM 644 O O . TRP A 1 86 ? -4.950 -1.336 -6.677 1.00 98.06 86 TRP A O 1
ATOM 654 N N . ILE A 1 87 ? -6.993 -0.408 -6.852 1.00 98.25 87 ILE A N 1
ATOM 655 C CA . ILE A 1 87 ? -7.760 -1.605 -6.502 1.00 98.25 87 ILE A CA 1
ATOM 656 C C . ILE A 1 87 ? -8.850 -1.759 -7.555 1.00 98.25 87 ILE A C 1
ATOM 658 O O . ILE A 1 87 ? -9.712 -0.892 -7.624 1.00 98.25 87 ILE A O 1
ATOM 662 N N . ASP A 1 88 ? -8.812 -2.848 -8.323 1.00 97.25 88 ASP A N 1
ATOM 663 C CA . ASP A 1 88 ? -9.862 -3.223 -9.280 1.00 97.25 88 ASP A CA 1
ATOM 664 C C . ASP A 1 88 ? -11.113 -3.611 -8.484 1.00 97.25 88 ASP A C 1
ATOM 666 O O . ASP A 1 88 ? -11.317 -4.767 -8.112 1.00 97.25 88 ASP A O 1
ATOM 670 N N . PHE A 1 89 ? -11.893 -2.604 -8.102 1.00 96.88 89 PHE A N 1
ATOM 671 C CA . PHE A 1 89 ? -13.079 -2.758 -7.273 1.00 96.88 89 PHE A CA 1
ATOM 672 C C . PHE A 1 89 ? -14.217 -3.373 -8.067 1.00 96.88 89 PHE A C 1
ATOM 674 O O . PHE A 1 89 ? -15.182 -3.875 -7.479 1.00 96.88 89 PHE A O 1
ATOM 681 N N . ASN A 1 90 ? -14.180 -3.238 -9.391 1.00 94.75 90 ASN A N 1
ATOM 682 C CA . ASN A 1 90 ? -15.274 -3.648 -10.240 1.00 94.75 90 ASN A CA 1
ATOM 683 C C . ASN A 1 90 ? -15.119 -5.088 -10.782 1.00 94.75 90 ASN A C 1
ATOM 685 O O . ASN A 1 90 ? -16.145 -5.643 -11.200 1.00 94.75 90 ASN A O 1
ATOM 689 N N . ASP A 1 91 ? -13.926 -5.675 -10.629 1.00 94.12 91 ASP A N 1
ATOM 690 C CA . ASP A 1 91 ? -13.455 -7.002 -11.047 1.00 94.12 91 ASP A CA 1
ATOM 691 C C . ASP A 1 91 ? -13.507 -7.227 -12.568 1.00 94.12 91 ASP A C 1
ATOM 693 O O . ASP A 1 91 ? -13.705 -8.354 -13.042 1.00 94.12 91 ASP A O 1
ATOM 697 N N . ASP A 1 92 ? -13.358 -6.165 -13.359 1.00 92.00 92 ASP A N 1
ATOM 698 C CA . ASP A 1 92 ? -13.372 -6.231 -14.822 1.00 92.00 92 ASP A CA 1
ATOM 699 C C . ASP A 1 92 ? -11.982 -6.443 -15.443 1.00 92.00 92 ASP A C 1
ATOM 701 O O . ASP A 1 92 ? -11.869 -6.607 -16.663 1.00 92.00 92 ASP A O 1
ATOM 705 N N . CYS A 1 93 ? -10.948 -6.574 -14.605 1.00 90.75 93 CYS A N 1
ATOM 706 C CA . CYS A 1 93 ? -9.549 -6.781 -14.981 1.00 90.75 93 CYS A CA 1
ATOM 707 C C . CYS A 1 93 ? -8.869 -5.565 -15.636 1.00 90.75 93 CYS A C 1
ATOM 709 O O . CYS A 1 93 ? -7.783 -5.704 -16.220 1.00 90.75 93 CYS A O 1
ATOM 711 N N . ILE A 1 94 ? -9.469 -4.382 -15.535 1.00 90.25 94 ILE A N 1
ATOM 712 C CA . ILE A 1 94 ? -8.914 -3.102 -15.963 1.00 90.25 94 ILE A CA 1
ATOM 713 C C . ILE A 1 94 ? -8.810 -2.218 -14.725 1.00 90.25 94 ILE A C 1
ATOM 715 O O . ILE A 1 94 ? -9.759 -2.077 -13.978 1.00 90.25 94 ILE A O 1
ATOM 719 N N . PH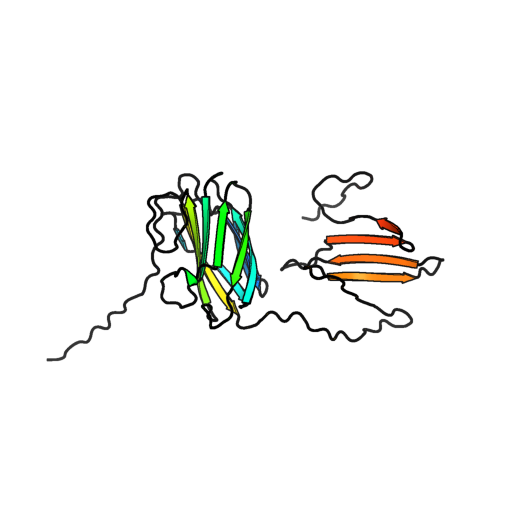E A 1 95 ? -7.646 -1.606 -14.518 1.00 93.31 95 PHE A N 1
ATOM 720 C CA . PHE A 1 95 ? -7.486 -0.627 -13.449 1.00 93.31 95 PHE A CA 1
ATOM 721 C C . PHE A 1 95 ? -7.814 0.762 -13.968 1.00 93.31 95 PHE A C 1
ATOM 723 O O . PHE A 1 95 ? -7.093 1.320 -14.799 1.00 93.31 95 PHE A O 1
ATOM 730 N N . GLU A 1 96 ? -8.893 1.337 -13.473 1.00 92.81 96 GLU A N 1
ATOM 731 C CA . GLU A 1 96 ? -9.402 2.608 -13.966 1.00 92.81 96 GLU A CA 1
ATOM 732 C C . GLU A 1 96 ? -8.849 3.778 -13.147 1.00 92.81 96 GLU A C 1
ATOM 734 O O . GLU A 1 96 ? -8.462 3.651 -11.986 1.00 92.81 96 GLU A O 1
ATOM 739 N N . ALA A 1 97 ? -8.861 4.988 -13.708 1.00 93.06 97 ALA A N 1
ATOM 740 C CA . ALA A 1 97 ? -8.413 6.172 -12.969 1.00 93.06 97 ALA A CA 1
ATOM 741 C C . ALA A 1 97 ? -9.235 6.424 -11.685 1.00 93.06 97 ALA A C 1
ATOM 743 O O . ALA A 1 97 ? -8.712 6.948 -10.705 1.00 93.06 97 ALA A O 1
ATOM 744 N N . SER A 1 98 ? -10.515 6.031 -11.669 1.00 94.62 98 SER A N 1
ATOM 745 C CA . SER A 1 98 ? -11.387 6.099 -10.487 1.00 94.62 98 SER A CA 1
ATOM 746 C C . SER A 1 98 ? -11.023 5.106 -9.383 1.00 94.62 98 SER A C 1
ATOM 748 O O . SER A 1 98 ? -11.496 5.255 -8.257 1.00 94.62 98 SER A O 1
ATOM 750 N N . GLU A 1 99 ? -10.205 4.109 -9.697 1.00 96.69 99 GLU A N 1
ATOM 751 C CA . GLU A 1 99 ? -9.793 3.029 -8.803 1.00 96.69 99 GLU A CA 1
ATOM 752 C C . GLU A 1 99 ? -8.429 3.280 -8.152 1.00 96.69 99 GLU A C 1
ATOM 754 O O . GLU A 1 99 ? -7.980 2.500 -7.308 1.00 96.69 99 GLU A O 1
ATOM 759 N N . GLN A 1 100 ? -7.771 4.387 -8.505 1.00 97.50 100 GLN A N 1
ATOM 760 C CA . GLN A 1 100 ? -6.542 4.812 -7.854 1.00 97.50 100 GLN A CA 1
ATOM 761 C C . GLN A 1 100 ? -6.829 5.245 -6.410 1.00 97.50 100 GLN A C 1
ATOM 763 O O . GLN A 1 100 ? -7.549 6.212 -6.158 1.00 97.50 100 GLN A O 1
ATOM 768 N N . VAL A 1 101 ? -6.218 4.556 -5.447 1.00 98.19 101 VAL A N 1
ATOM 769 C CA . VAL A 1 101 ? -6.408 4.798 -4.005 1.00 98.19 101 VAL A CA 1
ATOM 770 C C . VAL A 1 101 ? -5.230 5.514 -3.350 1.00 98.19 101 VAL A C 1
ATOM 772 O O . VAL A 1 101 ? -5.379 6.028 -2.240 1.00 98.19 101 VAL A O 1
ATOM 775 N N . ALA A 1 102 ? -4.069 5.565 -4.012 1.00 97.69 102 ALA A N 1
ATOM 776 C CA . ALA A 1 102 ? -2.909 6.332 -3.561 1.00 97.69 102 ALA A CA 1
ATOM 777 C C . ALA A 1 102 ? -1.989 6.769 -4.708 1.00 97.69 102 ALA A C 1
ATOM 779 O O . ALA A 1 102 ? -1.893 6.124 -5.753 1.00 97.69 102 ALA A O 1
ATOM 780 N N . SER A 1 103 ? -1.247 7.846 -4.450 1.00 96.56 103 SER A N 1
ATOM 781 C CA . SER A 1 103 ? -0.143 8.334 -5.279 1.00 96.56 103 SER A CA 1
ATOM 782 C C . SER A 1 103 ? 0.935 8.966 -4.398 1.00 96.56 103 SER A C 1
ATOM 784 O O . SER A 1 103 ? 0.606 9.687 -3.448 1.00 96.56 103 SER A O 1
ATOM 786 N N . ARG A 1 104 ? 2.214 8.752 -4.709 1.00 96.44 104 ARG A N 1
ATOM 787 C CA . ARG A 1 104 ? 3.343 9.276 -3.937 1.00 96.44 104 ARG A CA 1
ATOM 788 C C .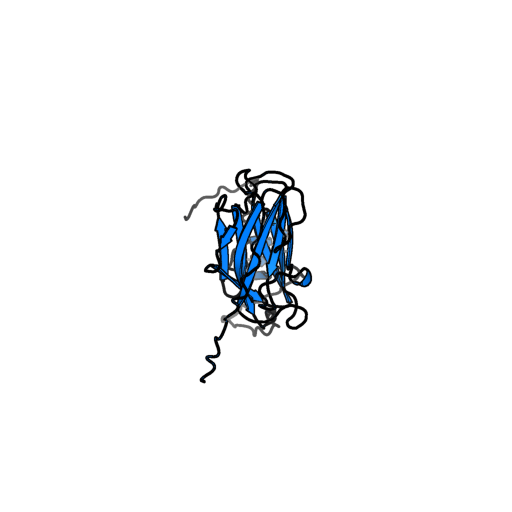 ARG A 1 104 ? 4.585 9.458 -4.804 1.00 96.44 104 ARG A C 1
ATOM 790 O O . ARG A 1 104 ? 4.923 8.576 -5.574 1.00 96.44 104 ARG A O 1
ATOM 797 N N . SER A 1 105 ? 5.310 10.559 -4.625 1.00 96.06 105 SER A N 1
ATOM 798 C CA . SER A 1 105 ? 6.665 10.695 -5.174 1.00 96.06 105 SER A CA 1
ATOM 799 C C . SER A 1 105 ? 7.693 10.189 -4.166 1.00 96.06 105 SER A C 1
ATOM 801 O O . SER A 1 105 ? 7.633 10.572 -2.993 1.00 96.06 105 SER A O 1
ATOM 803 N N . LEU A 1 106 ? 8.651 9.381 -4.617 1.00 94.94 106 LEU A N 1
ATOM 804 C CA . LEU A 1 106 ? 9.761 8.883 -3.808 1.00 94.94 106 LEU A CA 1
ATOM 805 C C . LEU A 1 106 ? 11.056 9.561 -4.277 1.00 94.94 106 LEU A C 1
ATOM 807 O O . LEU A 1 106 ? 11.423 9.540 -5.449 1.00 94.94 106 LEU A O 1
ATOM 811 N N . ASN A 1 107 ? 11.727 10.232 -3.342 1.00 93.25 107 ASN A N 1
ATOM 812 C CA . ASN A 1 107 ? 12.959 10.992 -3.596 1.00 93.25 107 ASN A CA 1
ATOM 813 C C . ASN A 1 107 ? 14.078 10.585 -2.629 1.00 93.25 107 ASN A C 1
ATOM 815 O O . ASN A 1 107 ? 14.924 11.399 -2.260 1.00 93.25 107 ASN A O 1
ATOM 819 N N . ALA A 1 108 ? 14.002 9.351 -2.138 1.00 90.81 108 ALA A N 1
ATOM 820 C CA . ALA A 1 108 ? 14.961 8.748 -1.235 1.00 90.81 108 ALA A CA 1
ATOM 821 C C . ALA A 1 108 ? 14.760 7.230 -1.204 1.00 90.81 108 ALA A C 1
ATOM 823 O O . ALA A 1 108 ? 13.704 6.732 -1.584 1.00 90.81 108 ALA A O 1
ATOM 824 N N . THR A 1 109 ? 15.757 6.520 -0.680 1.00 92.56 109 THR A N 1
ATOM 825 C CA . THR A 1 109 ? 15.756 5.055 -0.569 1.00 92.56 109 THR A CA 1
ATOM 826 C C . THR A 1 109 ? 15.287 4.532 0.794 1.00 92.56 109 THR A C 1
ATOM 828 O O . THR A 1 109 ? 15.355 3.336 1.058 1.00 92.56 109 THR A O 1
ATOM 831 N N . TYR A 1 110 ? 14.830 5.412 1.692 1.00 87.38 110 TYR A N 1
ATOM 832 C CA . TYR A 1 110 ? 14.238 5.015 2.973 1.00 87.38 110 TYR A CA 1
ATOM 833 C C . TYR A 1 110 ? 12.718 4.841 2.860 1.00 87.38 110 TYR A C 1
ATOM 835 O O . TYR A 1 110 ? 12.080 5.368 1.945 1.00 87.38 110 TYR A O 1
ATOM 843 N N . LEU A 1 111 ? 12.134 4.139 3.837 1.00 85.50 111 LEU A N 1
ATOM 844 C CA . LEU A 1 111 ? 10.689 3.941 3.954 1.00 85.50 111 LEU A CA 1
ATOM 845 C C . LEU A 1 111 ? 9.948 5.281 3.942 1.00 85.50 111 LEU A C 1
ATOM 847 O O . LEU A 1 111 ? 10.055 6.097 4.859 1.00 85.50 111 LEU A O 1
ATOM 851 N N . THR A 1 112 ? 9.185 5.500 2.880 1.00 85.88 112 THR A N 1
ATOM 852 C CA . THR A 1 112 ? 8.401 6.706 2.660 1.00 85.88 112 THR A CA 1
ATOM 853 C C . THR A 1 112 ? 6.935 6.411 2.966 1.00 85.88 112 THR A C 1
ATOM 855 O O . THR A 1 112 ? 6.362 5.495 2.372 1.00 85.88 112 THR A O 1
ATOM 858 N N . PRO A 1 113 ? 6.288 7.181 3.858 1.00 82.44 113 PRO A N 1
ATOM 859 C CA . PRO A 1 113 ? 4.888 6.964 4.184 1.00 82.44 113 PRO A CA 1
ATOM 860 C C . PRO A 1 113 ? 3.965 7.390 3.035 1.00 82.44 113 PRO A C 1
ATOM 862 O O . PRO A 1 113 ? 4.204 8.403 2.361 1.00 82.44 113 PRO A O 1
ATOM 865 N N . PHE A 1 114 ? 2.872 6.649 2.874 1.00 87.19 114 PHE A N 1
ATOM 866 C CA . PHE A 1 114 ? 1.728 6.982 2.027 1.00 87.19 114 PHE A CA 1
ATOM 867 C C . PHE A 1 114 ? 0.414 6.678 2.761 1.00 87.19 114 PHE A C 1
ATOM 869 O O . PHE A 1 114 ? 0.393 5.967 3.765 1.00 87.19 114 PHE A O 1
ATOM 876 N N . ILE A 1 115 ? -0.687 7.225 2.249 1.00 84.44 115 ILE A N 1
ATOM 877 C CA . ILE A 1 115 ? -2.043 6.926 2.715 1.00 84.44 115 ILE A CA 1
ATOM 878 C C . ILE A 1 115 ? -2.823 6.353 1.537 1.00 84.44 115 ILE A C 1
ATOM 880 O O . ILE A 1 115 ? -2.792 6.944 0.458 1.00 84.44 115 ILE A O 1
ATOM 884 N N . ILE A 1 116 ? -3.528 5.243 1.754 1.00 92.69 116 ILE A N 1
ATOM 885 C CA . ILE A 1 116 ? -4.587 4.777 0.852 1.00 92.69 116 ILE A CA 1
ATOM 886 C C . ILE A 1 116 ? -5.943 5.216 1.396 1.00 92.69 116 ILE A C 1
ATOM 888 O O . ILE A 1 116 ? -6.183 5.147 2.604 1.00 92.69 116 ILE A O 1
ATOM 892 N N . ALA A 1 117 ? -6.837 5.663 0.519 1.00 90.12 117 ALA A N 1
ATOM 893 C CA . ALA A 1 117 ? -8.208 6.011 0.876 1.00 90.12 117 ALA A CA 1
ATOM 894 C C . ALA A 1 117 ? -9.185 5.067 0.175 1.00 90.12 117 ALA A C 1
ATOM 896 O O . ALA A 1 117 ? -9.267 5.062 -1.050 1.00 90.12 117 ALA A O 1
ATOM 897 N N . ILE A 1 118 ? -9.935 4.282 0.952 1.00 94.19 118 ILE A N 1
ATOM 898 C CA . ILE A 1 118 ? -10.945 3.372 0.409 1.00 94.19 118 ILE A CA 1
ATOM 899 C C . ILE A 1 118 ? -12.278 4.116 0.292 1.00 94.19 118 ILE A C 1
ATOM 901 O O . ILE A 1 118 ? -12.794 4.594 1.310 1.00 94.19 118 ILE A O 1
ATOM 905 N N . PRO A 1 119 ? -12.867 4.220 -0.915 1.00 92.88 119 PRO A N 1
ATOM 906 C CA . PRO A 1 119 ? -14.154 4.878 -1.097 1.00 92.88 119 PRO A CA 1
ATOM 907 C C . PRO A 1 119 ? -15.293 4.187 -0.322 1.00 92.88 119 PRO A C 1
ATOM 909 O O . PRO A 1 119 ? -15.186 3.016 0.053 1.00 92.88 119 PRO A O 1
ATOM 912 N N . PRO A 1 120 ? -16.420 4.879 -0.083 1.00 90.25 120 PRO A N 1
ATOM 913 C CA . PRO A 1 120 ? -17.648 4.232 0.366 1.00 90.25 120 PRO A CA 1
ATOM 914 C C . PRO A 1 120 ? -18.127 3.160 -0.621 1.00 90.25 120 PRO A C 1
ATOM 916 O O . PRO A 1 120 ? -17.968 3.305 -1.834 1.00 90.25 120 PRO A O 1
ATOM 919 N N . ILE A 1 121 ? -18.789 2.120 -0.109 1.00 89.56 121 ILE A N 1
ATOM 920 C CA . ILE A 1 121 ? -19.420 1.112 -0.967 1.00 89.56 121 ILE A CA 1
ATOM 921 C C . ILE A 1 121 ? -20.477 1.768 -1.861 1.00 89.56 121 ILE A C 1
ATOM 923 O O . ILE A 1 121 ? -21.331 2.517 -1.383 1.00 89.56 121 ILE A O 1
ATOM 927 N N . GLY A 1 122 ? -20.430 1.457 -3.156 1.00 86.81 122 GLY A N 1
ATOM 928 C CA . GLY A 1 122 ? -21.397 1.928 -4.149 1.00 86.81 122 GLY A CA 1
ATOM 929 C C . GLY A 1 122 ? -21.039 3.240 -4.854 1.00 86.81 122 GLY A C 1
ATOM 930 O O . GLY A 1 122 ? -21.788 3.636 -5.743 1.00 86.81 122 GLY A O 1
ATOM 931 N N . SER A 1 123 ? -19.924 3.903 -4.511 1.00 88.31 123 SER A N 1
ATOM 932 C CA . SER A 1 123 ? -19.361 4.969 -5.358 1.00 88.31 123 SER A CA 1
ATOM 933 C C . SER A 1 123 ? -18.478 4.380 -6.461 1.00 88.31 123 SER A C 1
ATOM 935 O O . SER A 1 123 ? -18.793 4.504 -7.639 1.00 88.31 123 SER A O 1
ATOM 937 N N . VAL A 1 124 ? -17.407 3.702 -6.049 1.00 91.31 124 VAL A N 1
ATOM 938 C CA . VAL A 1 124 ? -16.485 2.915 -6.885 1.00 91.31 124 VAL A CA 1
ATOM 939 C C . VAL A 1 124 ? -16.177 1.591 -6.182 1.00 91.31 124 VAL A C 1
ATOM 941 O O . VAL A 1 124 ? -16.199 0.540 -6.811 1.00 91.31 124 VAL A O 1
ATOM 944 N N . ALA A 1 125 ? -15.996 1.620 -4.855 1.00 92.38 125 ALA A N 1
ATOM 945 C CA . ALA A 1 125 ? -15.688 0.432 -4.072 1.00 92.38 125 ALA A CA 1
ATOM 946 C C . ALA A 1 125 ? -16.850 -0.575 -4.026 1.00 92.38 125 ALA A C 1
ATOM 948 O O . ALA A 1 125 ? -18.006 -0.218 -3.757 1.00 92.38 125 ALA A O 1
ATOM 949 N N . LYS A 1 126 ? -16.515 -1.854 -4.212 1.00 94.00 126 LYS A N 1
ATOM 950 C CA . LYS A 1 126 ? -17.370 -3.008 -3.919 1.00 94.00 126 LYS A CA 1
ATOM 951 C C . LYS A 1 126 ? -16.760 -3.811 -2.773 1.00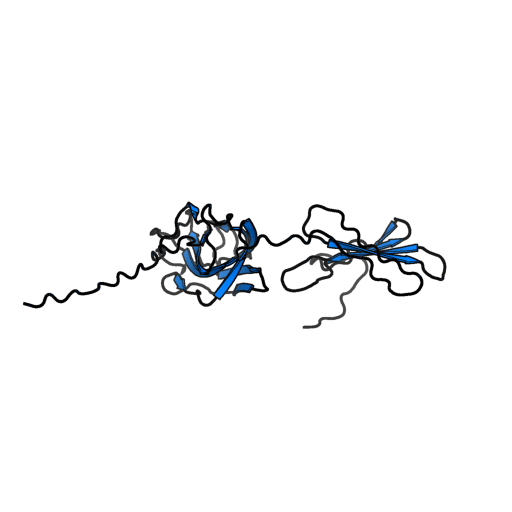 94.00 126 LYS A C 1
ATOM 953 O O . LYS A 1 126 ? -15.633 -3.578 -2.358 1.00 94.00 126 LYS A O 1
ATOM 958 N N . THR A 1 127 ? -17.570 -4.682 -2.187 1.00 93.56 127 THR A N 1
ATOM 959 C CA . THR A 1 127 ? -17.183 -5.510 -1.043 1.00 93.56 127 THR A CA 1
ATOM 960 C C . THR A 1 127 ? -16.671 -6.851 -1.532 1.00 93.56 127 THR A C 1
ATOM 962 O O . THR A 1 127 ? -17.300 -7.437 -2.415 1.00 93.56 127 THR A O 1
ATOM 965 N N . GLY A 1 128 ? -15.665 -7.404 -0.865 1.00 93.56 128 GLY A N 1
ATOM 966 C CA . GLY A 1 128 ? -15.098 -8.702 -1.208 1.00 93.56 128 GLY A CA 1
ATOM 967 C C . GLY A 1 128 ? -13.651 -8.605 -1.665 1.00 93.56 128 GLY A C 1
ATOM 968 O O . GLY A 1 128 ? -12.946 -7.654 -1.340 1.00 93.56 128 GLY A O 1
ATOM 969 N N . ILE A 1 129 ? -13.201 -9.651 -2.351 1.00 97.00 129 ILE A N 1
ATOM 970 C CA . ILE A 1 129 ? -11.806 -9.837 -2.737 1.00 97.00 129 ILE A CA 1
ATOM 971 C C . ILE A 1 129 ? -11.583 -9.219 -4.112 1.00 97.00 129 ILE A C 1
ATOM 973 O O . ILE A 1 129 ? -12.213 -9.646 -5.072 1.00 97.00 129 ILE A O 1
ATOM 977 N N . HIS A 1 130 ? -10.635 -8.294 -4.180 1.00 97.75 130 HIS A N 1
ATOM 978 C CA . HIS A 1 130 ? -10.267 -7.520 -5.356 1.00 97.75 130 HIS A CA 1
ATOM 979 C C . HIS A 1 130 ? -8.759 -7.595 -5.595 1.00 97.75 130 HIS A C 1
ATOM 981 O O . HIS A 1 130 ? -7.965 -7.806 -4.665 1.00 97.75 130 HIS A O 1
ATOM 987 N N . ARG A 1 131 ? -8.339 -7.391 -6.844 1.00 97.50 131 ARG A N 1
ATOM 988 C CA . ARG A 1 131 ? -6.921 -7.233 -7.177 1.00 97.50 131 ARG A CA 1
ATOM 989 C C . ARG A 1 131 ? -6.468 -5.832 -6.783 1.00 97.50 131 ARG A C 1
ATOM 991 O O . ARG A 1 131 ? -7.065 -4.846 -7.198 1.00 97.50 131 ARG A O 1
ATOM 998 N N . MET A 1 132 ? -5.377 -5.742 -6.034 1.00 98.12 132 MET A N 1
ATOM 999 C CA . MET A 1 132 ? -4.674 -4.488 -5.780 1.00 98.12 132 MET A CA 1
ATOM 1000 C C . MET A 1 132 ? -3.370 -4.479 -6.570 1.00 98.12 132 MET A C 1
ATOM 1002 O O . MET A 1 132 ? -2.650 -5.472 -6.564 1.00 98.12 132 MET A O 1
ATOM 1006 N N . ARG A 1 133 ? -3.046 -3.368 -7.224 1.00 97.38 133 ARG A N 1
ATOM 1007 C CA . ARG A 1 133 ? -1.778 -3.179 -7.931 1.00 97.38 133 ARG A CA 1
ATOM 1008 C C . ARG A 1 133 ? -1.049 -1.980 -7.368 1.00 97.38 133 ARG A C 1
ATOM 1010 O O . ARG A 1 133 ? -1.616 -0.895 -7.292 1.00 97.38 133 ARG A O 1
ATOM 1017 N N . ALA A 1 134 ? 0.208 -2.179 -7.012 1.00 97.19 134 ALA A N 1
ATOM 1018 C CA . ALA A 1 134 ? 1.145 -1.129 -6.667 1.00 97.19 134 ALA A CA 1
ATOM 1019 C C . ALA A 1 134 ? 2.150 -0.995 -7.817 1.00 97.19 134 ALA A C 1
ATOM 1021 O O . ALA A 1 134 ? 2.772 -1.985 -8.196 1.00 97.19 134 ALA A O 1
ATOM 1022 N N . THR A 1 135 ? 2.311 0.200 -8.379 1.00 95.88 135 THR A N 1
ATOM 1023 C CA . THR A 1 135 ? 3.213 0.448 -9.512 1.00 95.88 135 THR A CA 1
ATOM 1024 C C . THR A 1 135 ? 4.129 1.618 -9.205 1.00 95.88 135 THR A C 1
ATOM 1026 O O . THR A 1 135 ? 3.684 2.660 -8.720 1.00 95.88 135 THR A O 1
ATOM 1029 N N . LEU A 1 136 ? 5.405 1.442 -9.528 1.00 95.62 136 LEU A N 1
ATOM 1030 C CA . LEU A 1 136 ? 6.440 2.457 -9.468 1.00 95.62 136 LEU A CA 1
ATOM 1031 C C . LEU A 1 136 ? 6.998 2.710 -10.871 1.00 95.62 136 LEU A C 1
ATOM 1033 O O . LEU A 1 136 ? 7.204 1.769 -11.637 1.00 95.62 136 LEU A O 1
ATOM 1037 N N . ALA A 1 137 ? 7.218 3.978 -11.205 1.00 95.00 137 ALA A N 1
ATOM 1038 C CA . ALA A 1 137 ? 7.781 4.407 -12.475 1.00 95.00 137 ALA A CA 1
ATOM 1039 C C . ALA A 1 137 ? 8.709 5.616 -12.298 1.00 95.00 137 ALA A C 1
ATOM 1041 O O .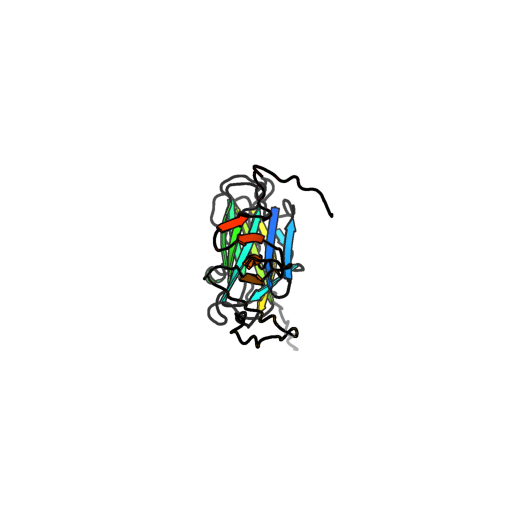 ALA A 1 137 ? 8.348 6.620 -11.673 1.00 95.00 137 ALA A O 1
ATOM 1042 N N . TYR A 1 138 ? 9.869 5.551 -12.944 1.00 94.88 138 TYR A N 1
ATOM 1043 C CA . TYR A 1 138 ? 10.838 6.634 -12.973 1.00 94.88 138 TYR A CA 1
ATOM 1044 C C . TYR A 1 138 ? 10.382 7.766 -13.899 1.00 94.88 138 TYR A C 1
ATOM 1046 O O . TYR A 1 138 ? 10.107 7.565 -15.088 1.00 94.88 138 TYR A O 1
ATOM 1054 N N . GLY A 1 139 ? 10.359 8.989 -13.370 1.00 91.94 139 GLY A N 1
ATOM 1055 C CA . GLY A 1 139 ? 10.236 10.232 -14.132 1.00 91.94 139 GLY A CA 1
ATOM 1056 C C . GLY A 1 139 ? 8.897 10.495 -14.816 1.00 91.94 139 GLY A C 1
ATOM 1057 O O . GLY A 1 139 ? 8.806 11.445 -15.596 1.00 91.94 139 GLY A O 1
ATOM 1058 N N . LEU A 1 140 ? 7.863 9.707 -14.525 1.00 91.19 140 LEU A N 1
ATOM 1059 C CA . LEU A 1 140 ? 6.503 9.918 -15.022 1.00 91.19 140 LEU A CA 1
ATOM 1060 C C . LEU A 1 140 ? 5.459 9.411 -14.033 1.00 91.19 140 LEU A C 1
ATOM 1062 O O . LEU A 1 140 ? 5.753 8.588 -13.174 1.00 91.19 140 LEU A O 1
ATOM 1066 N N . THR A 1 141 ? 4.231 9.909 -14.159 1.00 91.31 141 THR A N 1
ATOM 1067 C CA . THR A 1 141 ? 3.098 9.413 -13.375 1.00 91.31 141 THR A CA 1
ATOM 1068 C C . THR A 1 141 ? 2.784 7.973 -13.787 1.00 91.31 141 THR A C 1
ATOM 1070 O O . THR A 1 141 ? 2.540 7.756 -14.975 1.00 91.31 141 THR A O 1
ATOM 1073 N N . PRO A 1 142 ? 2.781 7.003 -12.856 1.00 91.81 142 PRO A N 1
ATOM 1074 C CA . PRO A 1 142 ? 2.478 5.626 -13.192 1.00 91.81 142 PRO A CA 1
ATOM 1075 C C . PRO A 1 142 ? 1.009 5.492 -13.586 1.00 91.81 142 PRO A C 1
ATOM 1077 O O . PRO A 1 142 ? 0.148 6.195 -13.055 1.00 91.81 142 PRO A O 1
ATOM 1080 N N . ASP A 1 143 ? 0.736 4.549 -14.473 1.00 90.38 143 ASP A N 1
ATOM 1081 C CA . ASP A 1 143 ? -0.597 4.043 -14.775 1.00 90.38 143 ASP A CA 1
ATOM 1082 C C . ASP A 1 143 ? -0.554 2.504 -14.685 1.00 90.38 143 ASP A C 1
ATOM 1084 O O . ASP A 1 143 ? 0.492 1.874 -14.856 1.00 90.38 143 ASP A O 1
ATOM 1088 N N . ALA A 1 144 ? -1.661 1.891 -14.285 1.00 89.12 144 ALA A N 1
ATOM 1089 C CA . ALA A 1 144 ? -1.688 0.476 -13.937 1.00 89.12 144 ALA A CA 1
ATOM 1090 C C . ALA A 1 144 ? -1.718 -0.465 -15.155 1.00 89.12 144 ALA A C 1
ATOM 1092 O O . ALA A 1 144 ? -1.410 -1.652 -15.001 1.00 89.12 144 ALA A O 1
ATOM 1093 N N . CYS A 1 145 ? -2.079 0.033 -16.340 1.00 84.50 145 CYS A N 1
ATOM 1094 C CA . CYS A 1 145 ? -2.286 -0.763 -17.551 1.00 84.50 145 CYS A CA 1
ATOM 1095 C C . CYS A 1 145 ? -1.471 -0.293 -18.759 1.00 84.50 145 CYS A C 1
ATOM 1097 O O . CYS A 1 145 ? -1.270 -1.076 -19.693 1.00 84.50 145 CYS A O 1
ATOM 1099 N N . ASP A 1 146 ? -1.013 0.954 -18.764 1.00 77.12 146 ASP A N 1
ATOM 1100 C CA . ASP A 1 146 ? -0.299 1.520 -19.894 1.00 77.12 146 ASP A CA 1
ATOM 1101 C C . ASP A 1 146 ? 1.154 1.045 -19.982 1.00 77.12 146 ASP A C 1
ATOM 1103 O O . ASP A 1 146 ? 1.830 0.696 -19.010 1.00 77.12 146 ASP A O 1
ATOM 1107 N N . ALA A 1 147 ? 1.649 1.026 -21.219 1.00 73.19 147 ALA A N 1
ATOM 1108 C CA . ALA A 1 147 ? 3.050 0.776 -21.486 1.00 73.19 147 ALA A CA 1
ATOM 1109 C C . ALA A 1 147 ? 3.852 2.066 -21.355 1.00 73.19 147 ALA A C 1
ATOM 1111 O O . ALA A 1 147 ? 3.718 2.984 -22.166 1.00 73.19 147 ALA A O 1
ATOM 1112 N N . PHE A 1 148 ? 4.759 2.091 -20.386 1.00 71.50 148 PHE A N 1
ATOM 1113 C CA . PHE A 1 148 ? 5.712 3.171 -20.211 1.00 71.50 148 PHE A CA 1
ATOM 1114 C C . PHE A 1 148 ? 7.053 2.772 -20.807 1.00 71.50 148 PHE A C 1
ATOM 1116 O O . PHE A 1 148 ? 7.623 1.734 -20.480 1.00 71.50 148 PHE A O 1
ATOM 1123 N N . ASN A 1 149 ? 7.628 3.653 -21.619 1.00 80.56 149 ASN A N 1
ATOM 1124 C CA . ASN A 1 149 ? 9.024 3.532 -22.034 1.00 80.56 149 ASN A CA 1
ATOM 1125 C C . ASN A 1 149 ? 9.965 4.072 -20.933 1.00 80.56 149 ASN A C 1
ATOM 1127 O O . ASN A 1 149 ? 10.809 4.919 -21.216 1.00 80.56 149 ASN A O 1
ATOM 1131 N N . THR A 1 150 ? 9.791 3.631 -19.679 1.00 90.69 150 THR A N 1
ATOM 1132 C CA . THR A 1 150 ? 10.616 4.030 -18.520 1.00 90.69 150 THR A CA 1
ATOM 1133 C C . THR A 1 150 ? 10.936 2.853 -17.596 1.00 90.69 150 THR A C 1
ATOM 1135 O O . THR A 1 150 ? 10.362 1.774 -17.750 1.00 90.69 150 THR A O 1
ATOM 1138 N N . TYR A 1 151 ? 11.845 3.061 -16.644 1.00 94.00 151 TYR A N 1
ATOM 1139 C CA . TYR A 1 151 ? 12.185 2.089 -15.608 1.00 94.00 151 TYR A CA 1
ATOM 1140 C C . TYR A 1 151 ? 11.143 2.059 -14.485 1.00 94.00 151 TYR A C 1
ATOM 1142 O O . TYR A 1 151 ? 10.488 3.062 -14.211 1.00 94.00 151 TYR A O 1
ATOM 1150 N N . GLY A 1 152 ? 10.967 0.902 -13.857 1.00 94.69 152 GLY A N 1
ATOM 1151 C CA . GLY A 1 152 ? 10.008 0.718 -12.777 1.00 94.69 152 GLY A CA 1
ATOM 1152 C C . GLY A 1 152 ? 9.658 -0.742 -12.525 1.00 94.69 152 GLY A C 1
ATOM 1153 O O . GLY A 1 152 ? 10.223 -1.655 -13.142 1.00 94.69 152 GLY A O 1
ATOM 1154 N N . GLU A 1 153 ? 8.668 -0.946 -11.660 1.00 94.88 153 GLU A N 1
ATOM 1155 C CA . GLU A 1 153 ? 8.173 -2.255 -11.230 1.00 94.88 153 GLU A CA 1
ATOM 1156 C C . GLU A 1 153 ? 6.687 -2.195 -10.860 1.00 94.88 153 GLU A C 1
ATOM 1158 O O . GLU A 1 153 ? 6.146 -1.137 -10.536 1.00 94.88 153 GLU A O 1
ATOM 1163 N N . SER A 1 154 ? 5.997 -3.332 -10.923 1.00 95.19 154 SER A N 1
ATOM 1164 C CA . SER A 1 154 ? 4.635 -3.472 -10.407 1.00 95.19 154 SER A CA 1
ATOM 1165 C C . SER A 1 154 ? 4.457 -4.737 -9.589 1.00 95.19 154 SER A C 1
ATOM 1167 O O . SER A 1 154 ? 4.864 -5.814 -10.020 1.00 95.19 154 SER A O 1
ATOM 1169 N N . HIS A 1 155 ? 3.785 -4.614 -8.450 1.00 96.00 155 HIS A N 1
ATOM 1170 C CA . HIS A 1 155 ? 3.396 -5.726 -7.594 1.00 96.00 155 HIS A CA 1
ATOM 1171 C C . HIS A 1 155 ? 1.875 -5.849 -7.540 1.00 96.00 155 HIS A C 1
ATOM 1173 O O . HIS A 1 155 ? 1.169 -4.870 -7.279 1.00 96.00 155 HIS A O 1
ATOM 1179 N N . ASP A 1 156 ? 1.379 -7.067 -7.735 1.00 96.69 156 ASP A N 1
ATOM 1180 C CA . ASP A 1 156 ? -0.031 -7.396 -7.558 1.00 96.69 156 ASP A CA 1
ATOM 1181 C C . ASP A 1 156 ? -0.273 -8.087 -6.216 1.00 96.69 156 ASP A C 1
ATOM 1183 O O . ASP A 1 156 ? 0.302 -9.134 -5.934 1.00 96.69 156 ASP A O 1
ATOM 1187 N N . TYR A 1 157 ? -1.209 -7.552 -5.444 1.00 98.00 157 TYR A N 1
ATOM 1188 C CA . TYR A 1 157 ? -1.648 -8.023 -4.135 1.00 98.00 157 TYR A CA 1
ATOM 1189 C C . TYR A 1 157 ? -3.153 -8.295 -4.123 1.00 98.00 157 TYR A C 1
ATOM 1191 O O . TYR A 1 157 ? -3.875 -7.988 -5.077 1.00 98.00 157 TYR A O 1
ATOM 1199 N N . THR A 1 158 ? -3.645 -8.846 -3.018 1.00 98.38 158 THR A N 1
ATOM 1200 C CA . THR A 1 158 ? -5.076 -9.057 -2.797 1.00 98.38 158 THR A CA 1
ATOM 1201 C C . THR A 1 158 ? -5.618 -8.069 -1.761 1.00 98.38 158 THR A C 1
ATOM 1203 O O . THR A 1 158 ? -5.115 -7.986 -0.641 1.00 98.38 158 THR A O 1
ATOM 1206 N N . ALA A 1 159 ? -6.678 -7.335 -2.098 1.00 98.12 159 ALA A N 1
ATOM 1207 C CA . ALA A 1 159 ? -7.400 -6.479 -1.158 1.00 98.12 159 ALA A CA 1
ATOM 1208 C C . ALA A 1 159 ? -8.780 -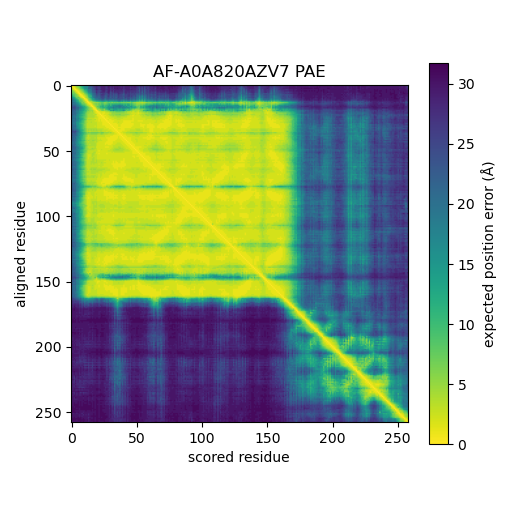7.073 -0.863 1.00 98.12 159 ALA A C 1
ATOM 1210 O O . ALA A 1 159 ? -9.545 -7.358 -1.776 1.00 98.12 159 ALA A O 1
ATOM 1211 N N . ASN A 1 160 ? -9.114 -7.253 0.413 1.00 95.56 160 ASN A N 1
ATOM 1212 C CA . ASN A 1 160 ? -10.440 -7.683 0.846 1.00 95.56 160 ASN A CA 1
ATOM 1213 C C . ASN A 1 160 ? -11.205 -6.498 1.447 1.00 95.56 160 ASN A C 1
ATOM 1215 O O . ASN A 1 160 ? -10.912 -6.060 2.560 1.00 95.56 160 ASN A O 1
ATOM 1219 N N . ILE A 1 161 ? -12.184 -5.976 0.718 1.00 95.62 161 ILE A N 1
ATOM 1220 C CA . ILE A 1 161 ? -12.947 -4.796 1.113 1.00 95.62 161 ILE A CA 1
ATOM 1221 C C . ILE A 1 161 ? -14.128 -5.198 1.991 1.00 95.62 161 ILE A C 1
ATOM 1223 O O . ILE A 1 161 ? -15.054 -5.902 1.574 1.00 95.62 161 ILE A O 1
ATOM 1227 N N . LEU A 1 162 ? -14.101 -4.722 3.231 1.00 84.75 162 LEU A N 1
ATOM 1228 C CA . LEU A 1 162 ? -15.066 -5.060 4.263 1.00 84.75 162 LEU A CA 1
ATOM 1229 C C . LEU A 1 162 ? -16.230 -4.066 4.256 1.00 84.75 162 LEU A C 1
ATOM 1231 O O . LEU A 1 162 ? -16.041 -2.847 4.288 1.00 84.75 162 LEU A O 1
ATOM 1235 N N . ASN A 1 163 ? -17.454 -4.601 4.275 1.00 80.25 163 ASN A N 1
ATOM 1236 C CA . ASN A 1 163 ? -18.681 -3.811 4.385 1.00 80.25 163 ASN A CA 1
ATOM 1237 C C . ASN A 1 163 ? -19.030 -3.501 5.842 1.00 80.25 163 ASN A C 1
ATOM 1239 O O . ASN A 1 163 ? -20.076 -3.902 6.357 1.00 80.25 163 ASN A O 1
ATOM 1243 N N . TYR A 1 164 ? -18.130 -2.827 6.533 1.00 68.12 164 TYR A N 1
ATOM 1244 C CA . TYR A 1 164 ? -18.466 -2.176 7.783 1.00 68.12 164 TYR A CA 1
ATOM 1245 C C . TYR A 1 164 ? -17.707 -0.866 7.841 1.00 68.12 164 TYR A C 1
ATOM 1247 O O . TYR A 1 164 ? -16.545 -0.786 7.467 1.00 68.12 164 TYR A O 1
ATOM 125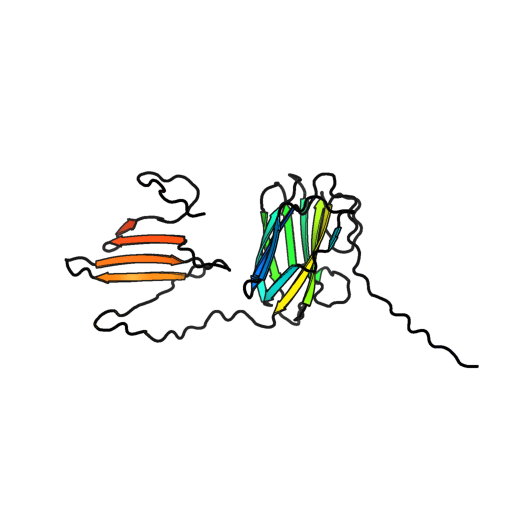5 N N . THR A 1 165 ? -18.361 0.176 8.328 1.00 52.66 165 THR A N 1
ATOM 1256 C CA . THR A 1 165 ? -17.628 1.298 8.901 1.00 52.66 165 THR A CA 1
ATOM 1257 C C . THR A 1 165 ? -17.077 0.813 10.232 1.00 52.66 165 THR A C 1
ATOM 1259 O O . THR A 1 165 ? -17.895 0.351 11.041 1.00 52.66 165 THR A O 1
ATOM 1262 N N . PRO A 1 166 ? -15.757 0.883 10.489 1.00 49.56 166 PRO A N 1
ATOM 1263 C CA . PRO A 1 166 ? -15.221 0.605 11.810 1.00 49.56 166 PRO A CA 1
ATOM 1264 C C . PRO A 1 166 ? -16.048 1.408 12.800 1.00 49.56 166 PRO A C 1
ATOM 1266 O O . PRO A 1 166 ? -16.133 2.636 12.709 1.00 49.56 166 PRO A O 1
ATOM 1269 N N . SER A 1 167 ? -16.767 0.717 13.683 1.00 39.19 167 SER A N 1
ATOM 1270 C CA . SER A 1 167 ? -17.491 1.417 14.723 1.00 39.19 167 SER A CA 1
ATOM 1271 C C . SER A 1 167 ? -16.420 2.059 15.586 1.00 39.19 167 SER A C 1
ATOM 1273 O O . SER A 1 167 ? -15.720 1.352 16.311 1.00 39.19 167 SER A O 1
ATOM 1275 N N . ILE A 1 168 ? -16.291 3.385 15.531 1.00 39.19 168 ILE A N 1
ATOM 1276 C CA . ILE A 1 168 ? -15.774 4.100 16.693 1.00 39.19 168 ILE A CA 1
ATOM 1277 C C . ILE A 1 168 ? -16.696 3.635 17.818 1.00 39.19 168 ILE A C 1
ATOM 1279 O O . ILE A 1 168 ? -17.907 3.835 17.678 1.00 39.19 168 ILE A O 1
ATOM 1283 N N . PRO A 1 169 ? -16.207 2.935 18.857 1.00 32.78 169 PRO A N 1
ATOM 1284 C CA . PRO A 1 169 ? -17.084 2.485 19.918 1.00 32.78 169 PRO A CA 1
ATOM 1285 C C . PRO A 1 169 ? -17.772 3.722 20.493 1.00 32.78 169 PRO A C 1
ATOM 1287 O O . PRO A 1 169 ? -17.162 4.526 21.196 1.00 32.78 169 PRO A O 1
ATOM 1290 N N . THR A 1 170 ? -19.049 3.906 20.150 1.00 31.64 170 THR A N 1
ATOM 1291 C CA . THR A 1 170 ? -19.933 4.825 20.856 1.00 31.64 170 THR A CA 1
ATOM 1292 C C . THR A 1 170 ? -19.912 4.360 22.303 1.00 31.64 170 THR A C 1
ATOM 1294 O O . THR A 1 170 ? -20.198 3.183 22.527 1.00 31.64 170 THR A O 1
ATOM 1297 N N . PRO A 1 171 ? -19.530 5.203 23.275 1.00 32.25 171 PRO A N 1
ATOM 1298 C CA . PRO A 1 171 ? -19.387 4.759 24.653 1.00 32.25 171 PRO A CA 1
ATOM 1299 C C . PRO A 1 171 ? -20.717 4.199 25.173 1.00 32.25 171 PRO A C 1
ATOM 1301 O O . PRO A 1 171 ? -21.734 4.892 25.117 1.00 32.25 171 PRO A O 1
ATOM 1304 N N . PRO A 1 172 ? -20.707 2.992 25.761 1.00 33.31 172 PRO A N 1
ATOM 1305 C CA . PRO A 1 172 ? -21.250 2.902 27.105 1.00 33.31 172 PRO A CA 1
ATOM 1306 C C . PRO A 1 172 ? -20.359 1.995 27.955 1.00 33.31 172 PRO A C 1
ATOM 1308 O O . PRO A 1 172 ? -20.591 0.795 28.063 1.00 33.31 172 PRO A O 1
ATOM 1311 N N . CYS A 1 173 ? -19.331 2.546 28.596 1.00 35.25 173 CYS A N 1
ATOM 1312 C CA . CYS A 1 173 ? -18.616 1.786 29.620 1.00 35.25 173 CYS A CA 1
ATOM 1313 C C . CYS A 1 173 ? -19.254 2.083 30.979 1.00 35.25 173 CYS A C 1
ATOM 1315 O O . CYS A 1 173 ? -19.053 3.155 31.549 1.00 35.25 173 CYS A O 1
ATOM 1317 N N . ALA A 1 174 ? -20.049 1.138 31.484 1.00 32.94 174 ALA A N 1
ATOM 1318 C CA . ALA A 1 174 ? -20.506 1.139 32.869 1.00 32.94 174 ALA A CA 1
ATOM 1319 C C . ALA A 1 174 ? -19.307 0.983 33.822 1.00 32.94 174 ALA A C 1
ATOM 1321 O O . ALA A 1 174 ? -18.344 0.276 33.520 1.00 32.94 174 ALA A O 1
ATOM 1322 N N . ALA A 1 175 ? -19.372 1.650 34.975 1.00 35.19 175 ALA A N 1
ATOM 1323 C CA . ALA A 1 175 ? -18.326 1.605 35.989 1.00 35.19 175 ALA A CA 1
ATOM 1324 C C . ALA A 1 175 ? -18.062 0.164 36.465 1.00 35.19 175 ALA A C 1
ATOM 1326 O O . ALA A 1 175 ? -18.985 -0.537 36.881 1.00 35.19 175 ALA A O 1
ATOM 1327 N N . VAL A 1 176 ? -16.795 -0.258 36.465 1.00 35.38 176 VAL A N 1
ATOM 1328 C CA . VAL A 1 176 ? -16.366 -1.489 37.140 1.00 35.38 176 VAL A CA 1
ATOM 1329 C C . VAL A 1 176 ? -15.950 -1.123 38.561 1.00 35.38 176 VAL A C 1
ATOM 1331 O O . VAL A 1 176 ? -14.976 -0.403 38.771 1.00 35.38 176 VAL A O 1
ATOM 1334 N N . SER A 1 177 ? -16.717 -1.601 39.542 1.00 36.38 177 SER A N 1
ATOM 1335 C CA . SER A 1 177 ? -16.402 -1.450 40.963 1.00 36.38 177 SER A CA 1
ATOM 1336 C C . SER A 1 177 ? -15.331 -2.465 41.355 1.00 36.38 177 SER A C 1
ATOM 1338 O O . SER A 1 177 ? -15.607 -3.657 41.474 1.00 36.38 177 SER A O 1
ATOM 1340 N N . VAL A 1 178 ? -14.102 -1.999 41.558 1.00 36.88 178 VAL A N 1
ATOM 1341 C CA . VAL A 1 178 ? -13.091 -2.732 42.329 1.00 36.88 178 VAL A CA 1
ATOM 1342 C C . VAL A 1 178 ? -13.233 -2.271 43.777 1.00 36.88 178 VAL A C 1
ATOM 1344 O O . VAL A 1 178 ? -13.098 -1.086 44.067 1.00 36.88 178 VAL A O 1
ATOM 1347 N N . GLY A 1 179 ? -13.649 -3.194 44.647 1.00 34.34 179 GLY A N 1
ATOM 1348 C CA . GLY A 1 179 ? -14.231 -2.920 45.964 1.00 34.34 179 GLY A CA 1
ATOM 1349 C C . GLY A 1 179 ? -13.511 -1.899 46.860 1.00 34.34 179 GLY A C 1
ATOM 1350 O O . GLY A 1 179 ? -12.316 -1.658 46.756 1.00 34.34 179 GLY A O 1
ATOM 1351 N N . SER A 1 180 ? -14.309 -1.325 47.770 1.00 42.44 180 SER A N 1
ATOM 1352 C CA . SER A 1 180 ? -13.970 -0.354 48.826 1.00 42.44 180 SER A CA 1
ATOM 1353 C C . SER A 1 180 ? -12.930 0.711 48.442 1.00 42.44 180 SER A C 1
ATOM 1355 O O . SER A 1 180 ? -11.754 0.618 48.777 1.00 42.44 180 SER A O 1
ATOM 1357 N N . ALA A 1 181 ? -13.463 1.777 47.835 1.00 43.94 181 ALA A N 1
ATOM 1358 C CA . ALA A 1 181 ? -12.842 3.069 47.541 1.00 43.94 181 ALA A CA 1
ATOM 1359 C C . ALA A 1 181 ? -11.776 3.075 46.433 1.00 43.94 181 ALA A C 1
ATOM 1361 O O . ALA A 1 181 ? -10.612 3.398 46.649 1.00 43.94 181 ALA A O 1
ATOM 1362 N N . SER A 1 182 ? -12.213 2.817 45.202 1.00 40.16 182 SER A N 1
ATOM 1363 C CA . SER A 1 182 ? -11.543 3.276 43.982 1.00 40.16 182 SER A CA 1
ATOM 1364 C C . SER A 1 182 ? -12.598 3.446 42.888 1.00 40.16 182 SER A C 1
ATOM 1366 O O . SER A 1 182 ? -13.070 2.466 42.322 1.00 40.16 182 SER A O 1
ATOM 1368 N N . SER A 1 183 ? -13.029 4.679 42.612 1.00 36.59 183 SER A N 1
ATOM 1369 C CA . SER A 1 183 ? -13.800 4.972 41.401 1.00 36.59 183 SER A CA 1
ATOM 1370 C C . SER A 1 183 ? -12.819 5.275 40.270 1.00 36.59 183 SER A C 1
ATOM 1372 O O . SER A 1 183 ? -12.091 6.265 40.297 1.00 36.59 183 SER A O 1
ATOM 1374 N N . LEU A 1 184 ? -12.763 4.364 39.301 1.00 38.28 184 LEU A N 1
ATOM 1375 C CA . LEU A 1 184 ? -11.937 4.475 38.105 1.00 38.28 184 LEU A CA 1
ATOM 1376 C C . LEU A 1 184 ? -12.621 5.432 37.116 1.00 38.28 184 LEU A C 1
ATOM 1378 O O . LEU A 1 184 ? -13.725 5.145 36.655 1.00 38.28 184 LEU A O 1
ATOM 1382 N N . TYR A 1 185 ? -11.975 6.550 36.785 1.00 37.12 185 TYR A N 1
ATOM 1383 C CA . TYR A 1 185 ? -12.450 7.479 35.758 1.00 37.12 185 TYR A CA 1
ATOM 1384 C C . TYR A 1 185 ? -11.504 7.443 34.561 1.00 37.12 185 TYR A C 1
ATOM 1386 O O . TYR A 1 185 ? -10.339 7.804 34.678 1.00 37.12 185 TYR A O 1
ATOM 1394 N N . ALA A 1 186 ? -12.014 7.017 33.406 1.00 38.91 186 ALA A N 1
ATOM 1395 C CA . ALA A 1 186 ? -11.344 7.185 32.124 1.00 38.91 186 ALA A CA 1
ATOM 1396 C C . ALA A 1 186 ? -11.915 8.438 31.452 1.00 38.91 186 ALA A C 1
ATOM 1398 O O . ALA A 1 186 ? -13.118 8.511 31.210 1.00 38.91 186 ALA A O 1
ATOM 1399 N N . ALA A 1 187 ? -11.069 9.425 31.166 1.00 38.56 187 ALA A N 1
ATOM 1400 C CA . ALA A 1 187 ? -11.450 10.604 30.401 1.00 38.56 187 ALA A CA 1
ATOM 1401 C C . ALA A 1 187 ? -10.513 10.740 29.201 1.00 38.56 187 ALA A C 1
ATOM 1403 O O . ALA A 1 187 ? -9.311 10.929 29.367 1.00 38.56 187 ALA A O 1
ATOM 1404 N N . SER A 1 188 ? -11.066 10.649 27.994 1.00 41.62 188 SER A N 1
ATOM 1405 C CA . SER A 1 188 ? -10.362 10.997 26.762 1.00 41.62 188 SER A CA 1
ATOM 1406 C C . SER A 1 188 ? -10.606 12.469 26.441 1.00 41.62 188 SER A C 1
ATOM 1408 O O . SER A 1 188 ? -11.757 12.894 26.338 1.00 41.62 188 SER A O 1
ATOM 1410 N N . SER A 1 189 ? -9.542 13.236 26.226 1.00 37.91 189 SER A N 1
ATOM 1411 C CA . SER A 1 189 ? -9.622 14.561 25.612 1.00 37.91 189 SER A CA 1
ATOM 1412 C C . SER A 1 189 ? -8.773 14.579 24.344 1.00 37.91 189 SER A C 1
A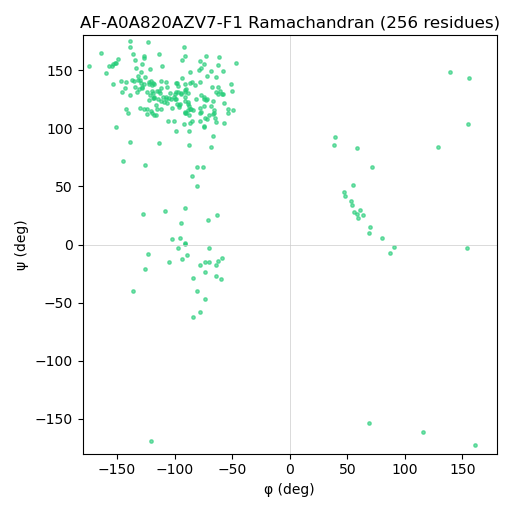TOM 1414 O O . SER A 1 189 ? -7.552 14.478 24.441 1.00 37.91 189 SER A O 1
ATOM 1416 N N . GLY A 1 190 ? -9.401 14.741 23.179 1.00 37.97 190 GLY A N 1
ATOM 1417 C CA . GLY A 1 190 ? -8.701 15.112 21.946 1.00 37.97 190 GLY A CA 1
ATOM 1418 C C . GLY A 1 190 ? -9.157 14.382 20.684 1.00 37.97 190 GLY A C 1
ATOM 1419 O O . GLY A 1 190 ? -9.571 13.231 20.722 1.00 37.97 190 GLY A O 1
ATOM 1420 N N . THR A 1 191 ? -9.062 15.095 19.563 1.00 38.16 191 THR A N 1
ATOM 1421 C CA . THR A 1 191 ? -9.406 14.709 18.183 1.00 38.16 191 THR A CA 1
ATOM 1422 C C . THR A 1 191 ? -8.225 14.085 17.422 1.00 38.16 191 THR A C 1
ATOM 1424 O O . THR A 1 191 ? -8.097 14.270 16.215 1.00 38.16 191 THR A O 1
ATOM 1427 N N . THR A 1 192 ? -7.325 13.384 18.108 1.00 37.84 192 THR A N 1
ATOM 1428 C CA . THR A 1 192 ? -6.187 12.675 17.498 1.00 37.84 192 THR A CA 1
ATOM 1429 C C . THR A 1 192 ? -6.185 11.217 17.956 1.00 37.84 192 THR A C 1
ATOM 1431 O O . THR A 1 192 ? -6.830 10.892 18.950 1.00 37.84 192 THR A O 1
ATOM 1434 N N . SER A 1 193 ? -5.499 10.334 17.222 1.00 43.88 193 SER A N 1
ATOM 1435 C CA . SER A 1 193 ? -5.477 8.860 17.353 1.00 43.88 193 SER A CA 1
ATOM 1436 C C . SER A 1 193 ? -4.919 8.298 18.679 1.00 43.88 193 SER A C 1
ATOM 1438 O O . SER A 1 193 ? -4.431 7.170 18.731 1.00 43.88 193 SER A O 1
ATOM 1440 N N . TYR A 1 194 ? -4.988 9.068 19.762 1.00 37.53 194 TYR A N 1
ATOM 1441 C CA . TYR A 1 194 ? -4.469 8.746 21.082 1.00 37.53 194 TYR A CA 1
ATOM 1442 C C . TYR A 1 194 ? -5.603 8.535 22.075 1.00 37.53 194 TYR A C 1
ATOM 1444 O O . TYR A 1 194 ? -6.522 9.347 22.186 1.00 37.53 194 TYR A O 1
ATOM 1452 N N . THR A 1 195 ? -5.502 7.475 22.876 1.00 43.81 195 THR A N 1
ATOM 1453 C CA . THR A 1 195 ? -6.365 7.311 24.050 1.00 43.81 195 THR A CA 1
ATOM 1454 C C . THR A 1 195 ? -5.581 7.725 25.290 1.00 43.81 195 THR A C 1
ATOM 1456 O O . THR A 1 195 ? -4.694 7.005 25.749 1.00 43.81 195 THR A O 1
ATOM 1459 N N . CYS A 1 196 ? -5.909 8.889 25.854 1.00 39.88 196 CYS A N 1
ATOM 1460 C CA . CYS A 1 196 ? -5.382 9.299 27.154 1.00 39.88 196 CYS A CA 1
ATOM 1461 C C . CYS A 1 196 ? -6.083 8.507 28.267 1.00 39.88 196 CYS A C 1
ATOM 1463 O O . CYS A 1 196 ? -7.315 8.500 28.344 1.00 39.88 196 CYS A O 1
ATOM 1465 N N . LYS A 1 197 ? -5.310 7.834 29.127 1.00 46.38 197 LYS A N 1
ATOM 1466 C CA . LYS A 1 197 ? -5.816 7.187 30.343 1.00 46.38 197 LYS A CA 1
ATOM 1467 C C . LYS A 1 197 ? -5.130 7.798 31.559 1.00 46.38 197 LYS A C 1
ATOM 1469 O O . LYS A 1 197 ? -3.928 7.630 31.765 1.00 46.38 197 LYS A O 1
ATOM 1474 N N . THR A 1 198 ? -5.900 8.505 32.376 1.00 40.91 198 THR A N 1
ATOM 1475 C CA . THR A 1 198 ? -5.430 9.064 33.645 1.00 40.91 198 THR A CA 1
ATOM 1476 C C . THR A 1 198 ? -5.815 8.147 34.800 1.00 40.91 198 THR A C 1
ATOM 1478 O O . THR A 1 198 ? -6.930 7.639 34.878 1.00 40.91 198 THR A O 1
ATOM 1481 N N . TYR A 1 199 ? -4.872 7.929 35.711 1.00 46.22 199 TYR A N 1
ATOM 1482 C CA . TYR A 1 199 ? -5.066 7.168 36.936 1.00 46.22 199 TYR A CA 1
ATOM 1483 C C . TYR A 1 199 ? -4.677 8.074 38.100 1.00 46.22 199 TYR A C 1
ATOM 1485 O O . TYR A 1 199 ? -3.515 8.451 38.275 1.00 46.22 199 TYR A O 1
ATOM 1493 N N . SER A 1 200 ? -5.663 8.457 38.903 1.00 40.41 200 SER A N 1
ATOM 1494 C CA . SER A 1 200 ? -5.425 9.223 40.122 1.00 40.41 200 SER A CA 1
ATOM 1495 C C . SER A 1 200 ? -5.457 8.285 41.317 1.00 40.41 200 SER A C 1
ATOM 1497 O O . SER A 1 200 ? -6.406 7.526 41.500 1.00 40.41 200 SER A O 1
ATOM 1499 N N . TRP A 1 201 ? -4.429 8.367 42.155 1.00 42.81 201 TRP A N 1
ATOM 1500 C CA . TRP A 1 201 ? -4.384 7.664 43.430 1.00 42.81 201 TRP A CA 1
ATOM 1501 C C . TRP A 1 201 ? -4.100 8.671 44.543 1.00 42.81 201 TRP A C 1
ATOM 1503 O O . TRP A 1 201 ? -3.370 9.650 44.372 1.00 42.81 201 TRP A O 1
ATOM 1513 N N . THR A 1 202 ? -4.708 8.450 45.705 1.00 41.75 202 THR A N 1
ATOM 1514 C CA . THR A 1 202 ? -4.351 9.191 46.918 1.00 41.75 202 THR A CA 1
ATOM 1515 C C . THR A 1 202 ? -3.477 8.303 47.789 1.00 41.75 202 THR A C 1
ATOM 1517 O O . THR A 1 202 ? -3.905 7.235 48.227 1.00 41.75 202 THR A O 1
ATOM 1520 N N . SER A 1 203 ? -2.237 8.742 48.020 1.00 40.50 203 SER A N 1
ATOM 1521 C CA . SER A 1 203 ? -1.301 8.064 48.916 1.00 40.50 203 SER A CA 1
ATOM 1522 C C . SER A 1 203 ? -1.842 8.052 50.347 1.00 40.50 203 SER A C 1
ATOM 1524 O O . SER A 1 203 ? -2.246 9.109 50.838 1.00 40.50 203 SER A O 1
ATOM 1526 N N . PRO A 1 204 ? -1.763 6.921 51.076 1.00 46.53 204 PRO A N 1
ATOM 1527 C CA . PRO A 1 204 ? -2.096 6.883 52.500 1.00 46.53 204 PRO A CA 1
ATOM 1528 C C . PRO A 1 204 ? -1.165 7.743 53.371 1.00 46.53 204 PRO A C 1
ATOM 1530 O O . PRO A 1 204 ? -1.514 8.079 54.500 1.00 46.53 204 PRO A O 1
ATOM 1533 N N . ARG A 1 205 ? 0.020 8.129 52.872 1.00 47.03 205 ARG A N 1
ATOM 1534 C CA . ARG A 1 205 ? 0.893 9.128 53.507 1.00 47.03 205 ARG A CA 1
ATOM 1535 C C . ARG A 1 205 ? 0.973 10.364 52.623 1.00 47.03 205 ARG A C 1
ATOM 1537 O O . ARG A 1 205 ? 1.831 10.473 51.754 1.00 47.03 205 ARG A O 1
ATOM 1544 N N . THR A 1 206 ? 0.005 11.246 52.863 1.00 49.81 206 THR A N 1
ATOM 1545 C CA . THR A 1 206 ? -0.063 12.670 52.497 1.00 49.81 206 THR A CA 1
ATOM 1546 C C . THR A 1 206 ? 0.480 13.045 51.119 1.00 49.81 206 THR A C 1
ATOM 1548 O O . THR A 1 206 ? 1.642 13.416 50.965 1.00 49.81 206 THR A O 1
ATOM 1551 N N . GLY A 1 207 ? -0.422 13.062 50.139 1.00 52.09 207 GLY A N 1
ATOM 1552 C CA . GLY A 1 207 ? -0.216 13.665 48.824 1.00 52.09 207 GLY A CA 1
ATOM 1553 C C . GLY A 1 207 ? -1.121 13.037 47.765 1.00 52.09 207 GLY A C 1
ATOM 1554 O O . GLY A 1 207 ? -1.364 11.831 47.793 1.00 52.09 207 GLY A O 1
ATOM 1555 N N . THR A 1 208 ? -1.614 13.855 46.832 1.00 44.47 208 THR A N 1
ATOM 1556 C CA . THR A 1 208 ? -2.289 13.388 45.614 1.00 44.47 208 THR A CA 1
ATOM 1557 C C . THR A 1 208 ? -1.271 13.414 44.487 1.00 44.47 208 THR A C 1
ATOM 1559 O O . THR A 1 208 ? -0.721 14.472 44.178 1.00 44.47 208 THR A O 1
ATOM 1562 N N . ALA A 1 209 ? -1.033 12.262 43.877 1.00 48.09 209 ALA A N 1
ATOM 1563 C CA . ALA A 1 209 ? -0.219 12.138 42.681 1.00 48.09 209 ALA A CA 1
ATOM 1564 C C . ALA A 1 209 ? -1.081 11.531 41.571 1.00 48.09 209 ALA A C 1
ATOM 1566 O O . ALA A 1 209 ? -1.934 10.675 41.813 1.00 48.09 209 ALA A O 1
ATOM 1567 N N . THR A 1 210 ? -0.901 12.039 40.358 1.00 46.31 210 THR A N 1
ATOM 1568 C CA . THR A 1 210 ? -1.628 11.581 39.172 1.00 46.31 210 THR A CA 1
ATOM 1569 C C . THR A 1 210 ? -0.628 10.941 38.227 1.00 46.31 210 THR A C 1
ATOM 1571 O O . THR A 1 210 ? 0.370 11.567 37.867 1.00 46.31 210 THR A O 1
ATOM 1574 N N . LEU A 1 211 ? -0.894 9.695 37.844 1.00 47.53 211 LEU A N 1
ATOM 1575 C CA . LEU A 1 211 ? -0.180 9.012 36.772 1.00 47.53 211 LEU A CA 1
ATOM 1576 C C . LEU A 1 211 ? -1.027 9.116 35.507 1.00 47.53 211 LEU A C 1
ATOM 1578 O O . LEU A 1 211 ? -2.199 8.741 35.509 1.00 47.53 211 LEU A O 1
ATOM 1582 N N . ALA A 1 212 ? -0.453 9.638 34.433 1.00 44.62 212 ALA A N 1
ATOM 1583 C CA . ALA A 1 212 ? -1.082 9.659 33.123 1.00 44.62 212 ALA A CA 1
ATOM 1584 C C . ALA A 1 212 ? -0.288 8.754 32.181 1.00 44.62 212 ALA A C 1
ATOM 1586 O O . ALA A 1 212 ? 0.939 8.842 32.115 1.00 44.62 212 ALA A O 1
ATOM 1587 N N . PHE A 1 213 ? -1.002 7.897 31.459 1.00 48.06 213 PHE A N 1
ATOM 1588 C CA . PHE A 1 213 ? -0.439 7.080 30.393 1.00 48.06 213 PHE A CA 1
ATOM 1589 C C . PHE A 1 213 ? -1.134 7.479 29.099 1.00 48.06 213 PHE A C 1
ATOM 1591 O O . PHE A 1 213 ? -2.370 7.484 29.021 1.00 48.06 213 PHE A O 1
ATOM 1598 N N . GLN A 1 214 ? -0.346 7.807 28.086 1.00 43.41 214 GLN A N 1
ATOM 1599 C CA . GLN A 1 214 ? -0.842 7.898 26.722 1.00 43.41 214 GLN A CA 1
ATOM 1600 C C . GLN A 1 214 ? -0.565 6.561 26.054 1.00 43.41 214 GLN A C 1
ATOM 1602 O O . GLN A 1 214 ? 0.564 6.075 26.020 1.00 43.41 214 GLN A O 1
ATOM 1607 N N . LEU A 1 215 ? -1.639 5.931 25.593 1.00 47.75 215 LEU A N 1
ATOM 1608 C CA . LEU A 1 215 ? -1.563 4.674 24.871 1.00 47.75 215 LEU A CA 1
ATOM 1609 C C . LEU A 1 215 ? -1.857 4.988 23.412 1.00 47.75 215 LEU A C 1
ATOM 1611 O O . LEU A 1 215 ? -2.923 5.534 23.089 1.00 47.75 215 LEU A O 1
ATOM 1615 N N . ARG A 1 216 ? -0.902 4.653 22.550 1.00 42.06 216 ARG A N 1
ATOM 1616 C CA . ARG A 1 216 ? -1.108 4.658 21.109 1.00 42.06 216 ARG A CA 1
ATOM 1617 C C . ARG A 1 216 ? -1.637 3.291 20.712 1.00 42.06 216 ARG A C 1
ATOM 1619 O O . ARG A 1 216 ? -1.105 2.264 21.130 1.00 42.06 216 ARG A O 1
ATOM 1626 N N . ASN A 1 217 ? -2.720 3.289 19.947 1.00 41.19 217 ASN A N 1
ATOM 1627 C CA . ASN A 1 217 ? -3.194 2.069 19.320 1.00 41.19 217 ASN A CA 1
ATOM 1628 C C . ASN A 1 217 ? -2.421 1.896 18.009 1.00 41.19 217 ASN A C 1
ATOM 1630 O O . ASN A 1 217 ? -2.645 2.659 17.071 1.00 41.19 217 ASN A O 1
ATOM 1634 N N . ASP A 1 218 ? -1.490 0.946 17.990 1.00 41.06 218 ASP A N 1
ATOM 1635 C CA . ASP A 1 218 ? -0.823 0.459 16.782 1.00 41.06 218 ASP A CA 1
ATOM 1636 C C . ASP A 1 218 ? -1.379 -0.950 16.497 1.00 41.06 218 ASP A C 1
ATOM 1638 O O . ASP A 1 218 ? -1.572 -1.704 17.456 1.00 41.06 218 ASP A O 1
ATOM 1642 N N . PRO A 1 219 ? -1.653 -1.346 15.240 1.00 41.06 219 PRO A N 1
ATOM 1643 C CA . PRO A 1 219 ? -2.640 -2.383 14.911 1.00 41.06 219 PRO A CA 1
ATOM 1644 C C . PRO A 1 219 ? -2.424 -3.777 15.512 1.00 41.06 219 PRO A C 1
ATOM 1646 O O . PRO A 1 219 ? -3.335 -4.597 15.450 1.00 41.06 219 PRO A O 1
ATOM 1649 N N . ASN A 1 220 ? -1.258 -4.063 16.099 1.00 37.53 220 ASN A N 1
ATOM 1650 C CA . ASN A 1 220 ? -0.944 -5.374 16.661 1.00 37.53 220 ASN A CA 1
ATOM 1651 C C . ASN A 1 220 ? -0.551 -5.379 18.151 1.00 37.53 220 ASN A C 1
ATOM 1653 O O . ASN A 1 220 ? -0.474 -6.466 18.721 1.00 37.53 220 ASN A O 1
ATOM 1657 N N . TYR A 1 221 ? -0.358 -4.233 18.823 1.00 39.06 221 TYR A N 1
ATOM 1658 C CA . TYR A 1 221 ? 0.021 -4.208 20.247 1.00 39.06 221 TYR A CA 1
ATOM 1659 C C . TYR A 1 221 ? -0.393 -2.916 20.967 1.00 39.06 221 TYR A C 1
ATOM 1661 O O . TYR A 1 221 ? -0.478 -1.840 20.383 1.00 39.06 221 TYR A O 1
ATOM 1669 N N . TRP A 1 222 ? -0.585 -3.015 22.286 1.00 43.81 222 TRP A N 1
ATOM 1670 C CA . TRP A 1 222 ? -0.714 -1.854 23.168 1.00 43.81 222 TRP A CA 1
ATOM 1671 C C . TRP A 1 222 ? 0.680 -1.431 23.626 1.00 43.81 222 TRP A C 1
ATOM 1673 O O . TRP A 1 222 ? 1.218 -2.008 24.573 1.00 43.81 222 TRP A O 1
ATOM 1683 N N . TYR A 1 223 ? 1.265 -0.431 22.974 1.00 46.88 223 TYR A N 1
ATOM 1684 C CA . TYR A 1 223 ? 2.491 0.185 23.468 1.00 46.88 223 TYR A CA 1
ATOM 1685 C C . TYR A 1 223 ? 2.153 1.364 24.385 1.00 46.88 223 TYR A C 1
ATOM 1687 O O . TYR A 1 223 ? 1.228 2.142 24.132 1.00 46.88 223 TYR A O 1
ATOM 1695 N N . VAL A 1 224 ? 2.894 1.475 25.489 1.00 50.72 224 VAL A N 1
ATOM 1696 C CA . VAL A 1 224 ? 2.938 2.717 26.263 1.00 50.72 224 VAL A CA 1
ATOM 1697 C C . VAL A 1 224 ? 3.777 3.684 25.440 1.00 50.72 224 VAL A C 1
ATOM 1699 O O . VAL A 1 224 ? 4.971 3.453 25.285 1.00 50.72 224 VAL A O 1
ATOM 1702 N N . ASP A 1 225 ? 3.127 4.696 24.869 1.00 50.38 225 ASP A N 1
ATOM 1703 C CA . ASP A 1 225 ? 3.783 5.698 24.024 1.00 50.38 225 ASP A CA 1
ATOM 1704 C C . ASP A 1 225 ? 4.515 6.679 24.938 1.00 50.38 225 ASP A C 1
ATOM 1706 O O . ASP A 1 225 ? 5.739 6.704 24.961 1.00 50.38 225 ASP A O 1
ATOM 1710 N N . ASP A 1 226 ? 3.762 7.316 25.847 1.00 52.66 226 ASP A N 1
ATOM 1711 C CA . ASP A 1 226 ? 4.295 8.246 26.838 1.00 52.66 226 ASP A CA 1
ATOM 1712 C C . ASP A 1 226 ? 3.787 7.974 28.253 1.00 52.66 226 ASP A C 1
ATOM 1714 O O . ASP A 1 226 ? 2.601 7.710 28.501 1.00 52.66 226 ASP A O 1
ATOM 1718 N N . VAL A 1 227 ? 4.694 8.143 29.218 1.00 54.03 227 VAL A N 1
ATOM 1719 C CA . VAL A 1 227 ? 4.370 8.227 30.645 1.00 54.03 227 VAL A CA 1
ATOM 1720 C C . VAL A 1 227 ? 4.654 9.637 31.135 1.00 54.03 227 VAL A C 1
ATOM 1722 O O . VAL A 1 227 ? 5.782 10.126 31.055 1.00 54.03 227 VAL A O 1
ATOM 1725 N N . SER A 1 228 ? 3.631 10.275 31.701 1.00 53.72 228 SER A N 1
ATOM 1726 C CA . SER A 1 228 ? 3.762 11.566 32.371 1.00 53.72 228 SER A CA 1
ATOM 1727 C C . SER A 1 228 ? 3.250 11.466 33.802 1.00 53.72 228 SER A C 1
ATOM 1729 O O . SER A 1 228 ? 2.158 10.963 34.071 1.00 53.72 228 SER A O 1
ATOM 1731 N N . VAL A 1 229 ? 4.047 11.955 34.748 1.00 56.03 229 VAL A N 1
ATOM 1732 C CA . VAL A 1 229 ? 3.708 11.933 36.176 1.00 56.03 229 VAL A CA 1
ATOM 1733 C C . VAL A 1 229 ? 3.497 13.356 36.642 1.00 56.03 229 VAL A C 1
ATOM 1735 O O . VAL A 1 229 ? 4.353 14.206 36.412 1.00 56.03 229 VAL A O 1
ATOM 1738 N N . TYR A 1 230 ? 2.391 13.611 37.335 1.00 50.50 230 TYR A N 1
ATOM 1739 C CA . TYR A 1 230 ? 2.072 14.924 37.879 1.00 50.50 230 TYR A CA 1
ATOM 1740 C C . TYR A 1 230 ? 1.934 14.874 39.398 1.00 50.50 230 TYR A C 1
ATOM 1742 O O . TYR A 1 230 ? 1.270 14.000 39.963 1.00 50.50 230 TYR A O 1
ATOM 1750 N N . ASN A 1 231 ? 2.498 15.878 40.062 1.00 54.72 231 ASN A N 1
ATOM 1751 C CA . ASN A 1 231 ? 2.261 16.161 41.471 1.00 54.72 231 ASN A CA 1
ATOM 1752 C C . ASN A 1 231 ? 1.577 17.524 41.584 1.00 54.72 231 ASN A C 1
ATOM 1754 O O . ASN A 1 231 ? 2.182 18.547 41.272 1.00 54.72 231 ASN A O 1
ATOM 1758 N N . LYS A 1 232 ? 0.305 17.541 42.003 1.00 57.16 232 LYS A N 1
ATOM 1759 C CA . LYS A 1 232 ? -0.485 18.775 42.198 1.00 57.16 232 LYS A CA 1
ATOM 1760 C C . LYS A 1 232 ? -0.413 19.757 41.010 1.00 57.16 232 LYS A C 1
ATOM 1762 O O . LYS A 1 232 ? -0.291 20.961 41.203 1.00 57.16 232 LYS A O 1
ATOM 1767 N N . GLY A 1 233 ? -0.473 19.229 39.785 1.00 50.75 233 GLY A N 1
ATOM 1768 C CA . GLY A 1 233 ? -0.440 20.017 38.545 1.00 50.75 233 GLY A CA 1
ATOM 1769 C C . GLY A 1 233 ? 0.958 20.335 38.005 1.00 50.75 233 GLY A C 1
ATOM 1770 O O . GLY A 1 233 ? 1.067 20.810 36.881 1.00 50.75 233 GLY A O 1
ATOM 1771 N N . VAL A 1 234 ? 2.028 20.026 38.743 1.00 52.09 234 VAL A N 1
ATOM 1772 C CA . VAL A 1 234 ? 3.406 20.117 38.242 1.00 52.09 234 VAL A CA 1
ATOM 1773 C C . VAL A 1 234 ? 3.779 18.794 37.587 1.00 52.09 234 VAL A C 1
ATOM 1775 O O . VAL A 1 234 ? 3.707 17.747 38.235 1.00 52.09 234 VAL A O 1
ATOM 1778 N N . GLN A 1 235 ? 4.170 18.831 36.313 1.00 53.38 235 GLN A N 1
ATOM 1779 C CA . GLN A 1 235 ? 4.695 17.659 35.619 1.00 53.38 235 GLN A CA 1
ATOM 1780 C C . GLN A 1 235 ? 6.071 17.317 36.194 1.00 53.38 235 GLN A C 1
ATOM 1782 O O . GLN A 1 235 ? 7.030 18.068 36.053 1.00 53.38 235 GLN A O 1
ATOM 1787 N N . MET A 1 236 ? 6.139 16.191 36.891 1.00 53.66 236 MET A N 1
ATOM 1788 C CA . MET A 1 236 ? 7.349 15.646 37.499 1.00 53.66 236 MET A CA 1
ATOM 1789 C C . MET A 1 236 ? 8.168 14.830 36.497 1.00 53.66 236 MET A C 1
ATOM 1791 O O . MET A 1 236 ? 9.382 14.734 36.643 1.00 53.66 236 MET A O 1
ATOM 1795 N N . LEU A 1 237 ? 7.498 14.231 35.506 1.00 52.69 237 LEU A N 1
ATOM 1796 C CA . LEU A 1 237 ? 8.117 13.471 34.424 1.00 52.69 237 LEU A CA 1
ATOM 1797 C C . LEU A 1 237 ? 7.554 13.957 33.091 1.00 52.69 237 LEU A C 1
ATOM 1799 O O . LEU A 1 237 ? 6.346 13.857 32.859 1.00 52.69 237 LEU A O 1
ATOM 1803 N N . VAL A 1 238 ? 8.435 14.494 32.252 1.00 52.91 238 VAL A N 1
ATOM 1804 C CA . VAL A 1 238 ? 8.125 14.947 30.895 1.00 52.91 238 VAL A CA 1
ATOM 1805 C C . VAL A 1 238 ? 8.563 13.854 29.929 1.00 52.91 238 VAL A C 1
ATOM 1807 O O . VAL A 1 238 ? 9.726 13.463 29.969 1.00 52.91 238 VAL A O 1
ATOM 1810 N N . ASN A 1 239 ? 7.644 13.387 29.079 1.00 49.41 239 ASN A N 1
ATOM 1811 C CA . ASN A 1 239 ? 7.955 12.551 27.916 1.00 49.41 239 ASN A CA 1
ATOM 1812 C C . ASN A 1 239 ? 8.752 11.271 28.241 1.00 49.41 239 ASN A C 1
ATOM 1814 O O . ASN A 1 239 ? 9.805 11.023 27.659 1.00 49.41 239 ASN A O 1
ATOM 1818 N N . GLY A 1 240 ? 8.293 10.468 29.208 1.00 52.31 240 GLY A N 1
ATOM 1819 C CA . GLY A 1 240 ? 8.966 9.224 29.613 1.00 52.31 240 GLY A CA 1
ATOM 1820 C C . GLY A 1 240 ? 8.878 8.069 28.600 1.00 52.31 240 GLY A C 1
ATOM 1821 O O . GLY A 1 240 ? 8.990 6.917 29.016 1.00 52.31 240 GLY A O 1
ATOM 1822 N N . GLY A 1 241 ? 8.606 8.371 27.329 1.00 50.22 241 GLY A N 1
ATOM 1823 C CA . GLY A 1 241 ? 8.373 7.445 26.223 1.00 50.22 241 GLY A CA 1
ATOM 1824 C C . GLY A 1 241 ? 9.617 7.080 25.410 1.00 50.22 241 GLY A C 1
ATOM 1825 O O . GLY A 1 241 ? 10.694 7.658 25.569 1.00 50.22 241 GLY A O 1
ATOM 1826 N N . PHE A 1 242 ? 9.467 6.087 24.532 1.00 48.34 242 PHE A N 1
ATOM 1827 C CA . PHE A 1 242 ? 10.519 5.574 23.645 1.00 48.34 242 PHE A CA 1
ATOM 1828 C C . PHE A 1 242 ? 10.686 6.465 22.399 1.00 48.34 242 PHE A C 1
ATOM 1830 O O . PHE A 1 242 ? 10.444 6.044 21.273 1.00 48.34 242 PHE A O 1
ATOM 1837 N N . GLU A 1 243 ? 11.144 7.699 22.587 1.00 49.06 243 GLU A N 1
ATOM 1838 C CA . GLU A 1 243 ? 11.578 8.543 21.471 1.00 49.06 243 GLU A CA 1
ATOM 1839 C C . GLU A 1 243 ? 13.049 8.240 21.160 1.00 49.06 243 GLU A C 1
ATOM 1841 O O . GLU A 1 243 ? 13.946 8.443 21.987 1.00 49.06 243 GLU A O 1
ATOM 1846 N N . SER A 1 244 ? 13.338 7.722 19.966 1.00 42.81 244 SER A N 1
ATOM 1847 C CA . SER A 1 244 ? 14.714 7.565 19.499 1.00 42.81 244 SER A CA 1
ATOM 1848 C C . SER A 1 244 ? 15.348 8.947 19.289 1.00 42.81 244 SER A C 1
ATOM 1850 O O . SER A 1 244 ? 15.217 9.534 18.218 1.00 42.81 244 SER A O 1
ATOM 1852 N N . GLY A 1 245 ? 16.040 9.482 20.298 1.00 39.91 245 GLY A N 1
ATOM 1853 C CA . GLY A 1 245 ? 16.817 10.716 20.151 1.00 39.91 245 GLY A CA 1
ATOM 1854 C C . GLY A 1 245 ? 17.023 11.500 21.446 1.00 39.91 245 GLY A C 1
ATOM 1855 O O . GLY A 1 245 ? 16.151 12.238 21.879 1.00 39.91 245 GLY A O 1
ATOM 1856 N N . SER A 1 246 ? 18.238 11.399 21.995 1.00 37.34 246 SER A N 1
ATOM 1857 C CA . SER A 1 246 ? 18.819 12.230 23.063 1.00 37.34 246 SER A CA 1
ATOM 1858 C C . SER A 1 246 ? 18.078 12.278 24.406 1.00 37.34 246 SER A C 1
ATOM 1860 O O . SER A 1 246 ? 17.435 13.260 24.766 1.00 37.34 246 SER A O 1
ATOM 1862 N N . PHE A 1 247 ? 18.334 11.263 25.234 1.00 44.94 247 PHE A N 1
ATOM 1863 C CA . PHE A 1 247 ? 18.153 11.362 26.681 1.00 44.94 247 PHE A CA 1
ATOM 1864 C C . PHE A 1 247 ? 19.152 12.371 27.265 1.00 44.94 247 PHE A C 1
ATOM 1866 O O . PHE A 1 247 ? 20.359 12.129 27.283 1.00 44.94 247 PHE A O 1
ATOM 1873 N N . SER A 1 248 ? 18.655 13.493 27.782 1.00 33.75 248 SER A N 1
ATOM 1874 C CA . SER A 1 248 ? 19.424 14.362 28.674 1.00 33.75 248 SER A CA 1
ATOM 1875 C C . SER A 1 248 ? 18.520 15.014 29.728 1.00 33.75 248 SER A C 1
ATOM 1877 O O . SER A 1 248 ? 17.518 15.616 29.341 1.00 33.75 248 SER A O 1
ATOM 1879 N N . PRO A 1 249 ? 18.870 14.980 31.033 1.00 41.59 249 PRO A N 1
ATOM 1880 C CA . PRO A 1 249 ? 19.893 14.163 31.694 1.00 41.59 249 PRO A CA 1
ATOM 1881 C C . PRO A 1 249 ? 19.276 13.222 32.746 1.00 41.59 249 PRO A C 1
ATOM 1883 O O . PRO A 1 249 ? 18.627 13.683 33.684 1.00 41.59 249 PRO A O 1
ATOM 1886 N N . GLY A 1 250 ? 19.539 11.910 32.658 1.00 42.72 250 GLY A N 1
ATOM 1887 C CA . GLY A 1 250 ? 19.389 11.060 33.849 1.00 42.72 250 GLY A CA 1
ATOM 1888 C C . GLY A 1 250 ? 19.085 9.573 33.697 1.00 42.72 250 GLY A C 1
ATOM 1889 O O . GLY A 1 250 ? 19.052 8.912 34.729 1.00 42.72 250 GLY A O 1
ATOM 1890 N N . TRP A 1 251 ? 18.885 9.017 32.498 1.00 43.62 251 TRP A N 1
ATOM 1891 C CA . TRP A 1 251 ? 18.522 7.597 32.394 1.00 43.62 251 TRP A CA 1
ATOM 1892 C C . TRP A 1 251 ? 19.360 6.821 31.383 1.00 43.62 251 TRP A C 1
ATOM 1894 O O . TRP A 1 251 ? 19.578 7.259 30.256 1.00 43.62 251 TRP A O 1
ATOM 1904 N N . THR A 1 252 ? 19.802 5.644 31.828 1.00 38.41 252 THR A N 1
ATOM 1905 C CA . THR A 1 252 ? 20.467 4.608 31.037 1.00 38.41 252 THR A CA 1
ATOM 1906 C C . THR A 1 252 ? 19.462 3.484 30.806 1.00 38.41 252 THR A C 1
ATOM 1908 O O . THR A 1 252 ? 18.910 2.953 31.770 1.00 38.41 252 THR A O 1
ATOM 1911 N N . LEU A 1 253 ? 19.232 3.102 29.549 1.00 36.28 253 LEU A N 1
ATOM 1912 C CA . LEU A 1 253 ? 18.434 1.926 29.207 1.00 36.28 253 LEU A CA 1
ATOM 1913 C C . LEU A 1 253 ? 19.163 0.658 29.687 1.00 36.28 253 LEU A C 1
ATOM 1915 O O . LEU A 1 253 ? 20.244 0.336 29.196 1.00 36.28 253 LEU A O 1
ATOM 1919 N N . THR A 1 254 ? 18.577 -0.075 30.634 1.00 33.84 254 THR A N 1
ATOM 1920 C CA . THR A 1 254 ? 19.019 -1.429 31.003 1.00 33.84 254 THR A CA 1
ATOM 1921 C C . THR A 1 254 ? 17.899 -2.418 30.725 1.00 33.84 254 THR A C 1
ATOM 1923 O O . THR A 1 254 ? 16.888 -2.405 31.423 1.00 33.84 254 THR A O 1
ATOM 1926 N N . GLY A 1 255 ? 18.105 -3.286 29.733 1.00 29.48 255 GLY A N 1
ATOM 1927 C CA . GLY A 1 255 ? 17.201 -4.393 29.420 1.00 29.48 255 GLY A CA 1
ATOM 1928 C C . GLY A 1 255 ? 16.811 -4.433 27.949 1.00 29.48 255 GLY A C 1
ATOM 1929 O O . GLY A 1 255 ? 15.751 -3.948 27.578 1.00 29.48 255 GLY A O 1
ATOM 1930 N N . ASN A 1 256 ? 17.662 -5.048 27.126 1.00 35.09 256 ASN A N 1
ATOM 1931 C CA . ASN A 1 256 ? 17.200 -5.668 25.890 1.00 35.09 256 ASN A CA 1
ATOM 1932 C C . ASN A 1 256 ? 16.416 -6.923 26.279 1.00 35.09 256 ASN A C 1
ATOM 1934 O O . ASN A 1 256 ? 16.967 -7.796 26.951 1.00 35.09 256 ASN A O 1
ATOM 1938 N N . CYS A 1 257 ? 15.181 -7.034 25.811 1.00 28.83 257 CYS A N 1
ATOM 1939 C CA . CYS A 1 257 ? 14.542 -8.326 25.610 1.00 28.83 257 CYS A CA 1
ATOM 1940 C C . CYS A 1 257 ? 14.291 -8.434 24.108 1.00 28.83 257 CYS A C 1
ATOM 1942 O O . CYS A 1 257 ? 13.690 -7.526 23.535 1.00 28.83 257 CYS A O 1
ATOM 1944 N N . GLY A 1 258 ? 14.891 -9.457 23.495 1.00 32.75 258 GLY A N 1
ATOM 1945 C CA . GLY A 1 258 ? 14.793 -9.734 22.063 1.00 32.75 258 GLY A CA 1
ATOM 1946 C C . GLY A 1 258 ? 13.519 -10.451 21.663 1.00 32.75 258 GLY A C 1
ATOM 1947 O O . GLY A 1 258 ? 12.539 -10.414 22.440 1.00 32.75 258 GLY A O 1
#

pLDDT: mean 71.55, std 24.01, range [28.83, 98.38]